Protein AF-0000000067861625 (afdb_homodimer)

Radius of gyration: 35.39 Å; Cα contacts (8 Å, |Δi|>4): 432; chains: 2; bounding box: 32×118×58 Å

Solvent-accessible surface area (backbone atoms only — not comparable to full-atom values): 17596 Å² total; per-residue (Å²): 136,64,69,63,24,17,35,36,23,49,59,92,64,91,77,78,67,30,72,52,74,22,82,39,67,65,58,39,50,54,50,52,40,52,51,36,53,52,52,57,69,44,55,71,74,55,40,72,72,53,79,41,39,50,57,22,49,37,77,76,86,78,66,63,80,62,56,57,35,28,38,28,30,37,36,68,47,76,74,68,79,56,52,70,60,40,52,50,52,40,28,48,56,46,19,74,69,49,40,80,81,22,75,63,51,76,74,74,64,48,70,69,57,47,50,50,52,41,50,53,53,49,50,52,30,54,76,70,68,63,55,63,83,57,60,40,76,42,81,69,42,80,44,55,45,76,76,67,56,74,77,76,121,136,64,70,62,26,17,36,35,22,48,59,92,63,90,78,77,66,29,72,56,73,21,81,38,68,64,58,40,49,52,50,53,41,52,51,38,52,53,51,57,69,44,53,70,74,56,38,72,72,52,80,42,39,52,57,21,48,37,76,78,87,77,68,64,79,63,55,58,37,27,39,27,31,38,37,66,49,75,75,68,80,54,52,70,60,39,52,50,52,40,28,48,54,47,19,73,68,48,42,78,81,23,74,64,50,75,73,74,66,47,72,69,57,47,50,51,51,40,49,52,53,50,51,52,31,54,76,69,69,62,55,65,84,56,62,39,77,41,81,69,42,80,44,56,44,74,76,67,58,74,78,76,120

Nearest PDB structures (foldseek):
  1lrz-assembly1_A  TM=1.793E-01  e=4.754E+00  Staphylococcus aureus
  4i99-assembly1_A  TM=2.085E-01  e=8.454E+00  Pyrococcus furiosus DSM 3638
  1lrz-assembly1_A  TM=1.794E-01  e=5.957E+00  Staphylococcus aureus
  4i99-assembly1_A  TM=2.036E-01  e=9.353E+00  Pyrococcus furiosus DSM 3638

Foldseek 3Di:
DDAFWKAKAADPDFDDDAQDIHNDPVVLQVVVLVLLVVLQVDDQVVNQVDDCCNHHVDDDDRSDRRFKIKMWGKHDDFDDQCLVVVQVVVLVVVCVVPPPVSVCPCVPPDPVVSVVVSVVVVVVCVVVVNTDPDIGTHPMDMDGSVVVPPPPD/DDAFWKAKAADPDFDDDAQDIHNDPVVLLVVVLVLLVVLQVDDQVVNQVDDCCNHHVDDDDRSDRRFKIKMWGKHDDFDDQCLVVVQVVVLVVVCVVPPPVSVCPCVPPDPVVSVVVSVVVVVVCVVVVNTDPDIGTHPMDMDGSVVVPDPPD

Organism: Listeria monocytogenes serovar 1/2a (strain ATCC BAA-679 / EGD-e) (NCBI:txid169963)

pLDDT: mean 91.23, std 10.23, range [33.09, 98.75]

Structure (mmCIF, N/CA/C/O backbone):
data_AF-0000000067861625-model_v1
#
loop_
_entity.id
_entity.type
_entity.pdbx_description
1 polymer 'Lmo2311 protein'
#
loop_
_atom_site.group_PDB
_atom_site.id
_atom_site.type_symbol
_atom_site.label_atom_id
_atom_site.label_alt_id
_atom_site.label_comp_id
_atom_site.label_asym_id
_atom_site.label_entity_id
_atom_site.label_seq_id
_atom_site.pdbx_PDB_ins_code
_atom_site.Cartn_x
_atom_site.Cartn_y
_atom_site.Cartn_z
_atom_site.occupancy
_atom_site.B_iso_or_equiv
_atom_site.auth_seq_id
_atom_site.auth_comp_id
_atom_site.auth_asym_id
_atom_site.auth_atom_id
_atom_site.pdbx_PDB_model_num
ATOM 1 N N . MET A 1 1 ? -0.395 -19.562 -19.328 1 58.56 1 MET A N 1
ATOM 2 C CA . MET A 1 1 ? -1.156 -20.672 -18.781 1 58.56 1 MET A CA 1
ATOM 3 C C . MET A 1 1 ? -2.623 -20.297 -18.609 1 58.56 1 MET A C 1
ATOM 5 O O . MET A 1 1 ? -2.953 -19.125 -18.438 1 58.56 1 MET A O 1
ATOM 9 N N . LYS A 1 2 ? -3.436 -21.25 -19.141 1 67.31 2 LYS A N 1
ATOM 10 C CA . LYS A 1 2 ? -4.859 -20.922 -19.141 1 67.31 2 LYS A CA 1
ATOM 11 C C . LYS A 1 2 ? -5.539 -21.469 -17.891 1 67.31 2 LYS A C 1
ATOM 13 O O . LYS A 1 2 ? -5.367 -22.625 -17.531 1 67.31 2 LYS A O 1
ATOM 18 N N . HIS A 1 3 ? -6.109 -20.594 -17.125 1 78.44 3 HIS A N 1
ATOM 19 C CA . HIS A 1 3 ? -6.941 -20.969 -15.984 1 78.44 3 HIS A CA 1
ATOM 20 C C . HIS A 1 3 ? -7.926 -22.062 -16.344 1 78.44 3 HIS A C 1
ATOM 22 O O . HIS A 1 3 ? -8.531 -22.031 -17.422 1 78.44 3 HIS A O 1
ATOM 28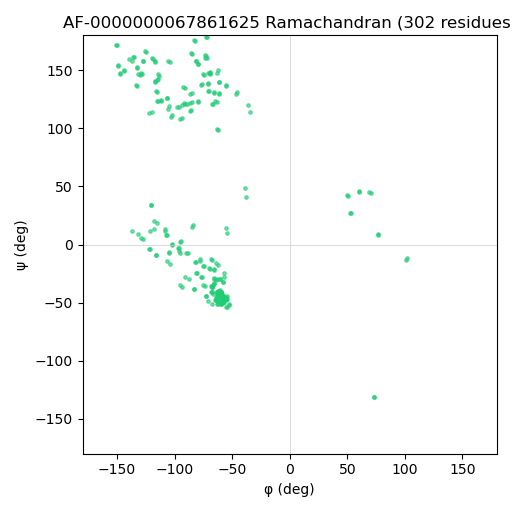 N N . GLY A 1 4 ? -7.934 -23.094 -15.461 1 89.31 4 GLY A N 1
ATOM 29 C CA . GLY A 1 4 ? -8.938 -24.141 -15.625 1 89.31 4 GLY A CA 1
ATOM 30 C C . GLY A 1 4 ? -8.391 -25.391 -16.281 1 89.31 4 GLY A C 1
ATOM 31 O O . GLY A 1 4 ? -9.031 -26.453 -16.25 1 89.31 4 GLY A O 1
ATOM 32 N N . GLN A 1 5 ? -7.195 -25.312 -16.859 1 94.12 5 GLN A N 1
ATOM 33 C CA . GLN A 1 5 ? -6.594 -26.484 -17.484 1 94.12 5 GLN A CA 1
ATOM 34 C C . GLN A 1 5 ? -6.102 -27.469 -16.438 1 94.12 5 GLN A C 1
ATOM 36 O O . GLN A 1 5 ? -6.016 -27.141 -15.258 1 94.12 5 GLN A O 1
ATOM 41 N N . TRP A 1 6 ? -5.871 -28.734 -16.922 1 95.12 6 TRP A N 1
ATOM 42 C CA . TRP A 1 6 ? -5.457 -29.812 -16.031 1 95.12 6 TRP A CA 1
ATOM 43 C C . TRP A 1 6 ? -4.043 -30.281 -16.375 1 95.12 6 TRP A C 1
ATOM 45 O O . TRP A 1 6 ? -3.613 -30.203 -17.531 1 95.12 6 TRP A O 1
ATOM 55 N N . MET A 1 7 ? -3.373 -30.672 -15.312 1 95.19 7 MET A N 1
ATOM 56 C CA . MET A 1 7 ? -2.035 -31.203 -15.516 1 95.19 7 MET A CA 1
ATOM 57 C C . MET A 1 7 ? -1.795 -32.406 -14.617 1 95.19 7 MET A C 1
ATOM 59 O O . MET A 1 7 ? -2.58 -32.688 -13.711 1 95.19 7 MET A O 1
ATOM 63 N N . LEU A 1 8 ? -0.799 -33.25 -14.969 1 96.19 8 LEU A N 1
ATOM 64 C CA . LEU A 1 8 ? -0.474 -34.469 -14.227 1 96.19 8 LEU A CA 1
ATOM 65 C C . LEU A 1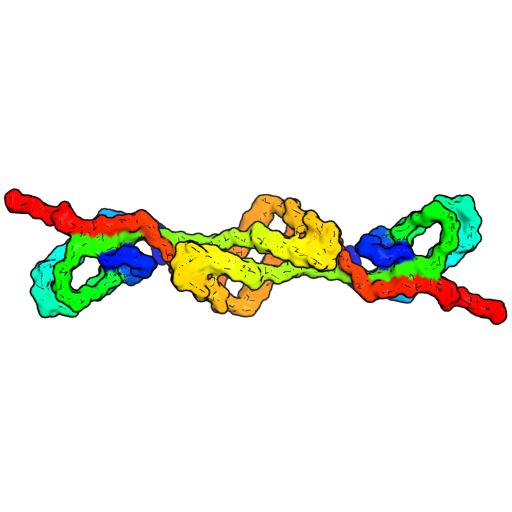 8 ? 0.807 -34.281 -13.414 1 96.19 8 LEU A C 1
ATOM 67 O O . LEU A 1 8 ? 1.592 -33.344 -13.688 1 96.19 8 LEU A O 1
ATOM 71 N N . ASN A 1 9 ? 0.942 -35.062 -12.445 1 95.88 9 ASN A N 1
ATOM 72 C CA . ASN A 1 9 ? 2.17 -35.156 -11.664 1 95.88 9 ASN A CA 1
ATOM 73 C C . ASN A 1 9 ? 2.387 -36.594 -11.156 1 95.88 9 ASN A C 1
ATOM 75 O O . ASN A 1 9 ? 1.426 -37.281 -10.828 1 95.88 9 ASN A O 1
ATOM 79 N N . GLY A 1 10 ? 3.643 -36.938 -11.07 1 93.62 10 GLY A N 1
ATOM 80 C CA . GLY A 1 10 ? 3.965 -38.281 -10.641 1 93.62 10 GLY A CA 1
ATOM 81 C C . GLY A 1 10 ? 3.928 -38.438 -9.133 1 93.62 10 GLY A C 1
ATOM 82 O O . GLY A 1 10 ? 3.797 -39.562 -8.625 1 93.62 10 GLY A O 1
ATOM 83 N N . THR A 1 11 ? 4.121 -37.344 -8.391 1 89.25 11 THR A N 1
ATOM 84 C CA . THR A 1 11 ? 4.145 -37.406 -6.934 1 89.25 11 THR A CA 1
ATOM 85 C C . THR A 1 11 ? 3.129 -36.438 -6.34 1 89.25 11 THR A C 1
ATOM 87 O O . THR A 1 11 ? 2.592 -35.594 -7.047 1 89.25 11 THR A O 1
ATOM 90 N N . ASP A 1 12 ? 2.908 -36.688 -5.059 1 83.06 12 ASP A N 1
ATOM 91 C CA . ASP A 1 12 ? 1.971 -35.812 -4.352 1 83.06 12 ASP A CA 1
ATOM 92 C C . ASP A 1 12 ? 2.662 -34.562 -3.861 1 83.06 12 ASP A C 1
ATOM 94 O O . ASP A 1 12 ? 2.141 -33.844 -2.99 1 83.06 12 ASP A O 1
ATOM 98 N N . GLY A 1 13 ? 3.768 -34.25 -4.34 1 79.25 13 GLY A N 1
ATOM 99 C CA . GLY A 1 13 ? 4.52 -33.094 -3.871 1 79.25 13 GLY A CA 1
ATOM 100 C C . GLY A 1 13 ? 3.908 -31.766 -4.301 1 79.25 13 GLY A C 1
ATOM 101 O O . GLY A 1 13 ? 2.85 -31.75 -4.93 1 79.25 13 GLY A O 1
ATOM 102 N N . GLU A 1 14 ? 4.523 -30.734 -3.877 1 75.38 14 GLU A N 1
ATOM 103 C CA . GLU A 1 14 ? 4.012 -29.375 -4.098 1 75.38 14 GLU A CA 1
ATOM 104 C C . GLU A 1 14 ? 4.539 -28.797 -5.41 1 75.38 14 GLU A C 1
ATOM 106 O O . GLU A 1 14 ? 4.062 -27.766 -5.871 1 75.38 14 GLU A O 1
ATOM 111 N N . ARG A 1 15 ? 5.441 -29.469 -6.047 1 80.81 15 ARG A N 1
ATOM 112 C CA . ARG A 1 15 ? 6.02 -28.953 -7.289 1 80.81 15 ARG A CA 1
ATOM 113 C C . ARG A 1 15 ? 5.422 -29.656 -8.5 1 80.81 15 ARG A C 1
ATOM 115 O O . ARG A 1 15 ? 5.602 -30.875 -8.672 1 80.81 15 ARG A O 1
ATOM 122 N N . TRP A 1 16 ? 4.68 -28.922 -9.219 1 87.12 16 TRP A N 1
ATOM 123 C CA . TRP A 1 16 ? 4.109 -29.406 -10.469 1 87.12 16 TRP A CA 1
ATOM 124 C C . TRP A 1 16 ? 4.828 -28.781 -11.672 1 87.12 16 TRP A C 1
ATOM 126 O O . TRP A 1 16 ? 4.906 -27.562 -11.797 1 87.12 16 TRP A O 1
ATOM 136 N N . GLY A 1 17 ? 5.449 -29.672 -12.422 1 82.06 17 GLY A N 1
ATOM 137 C CA . GLY A 1 17 ? 6.285 -29.156 -13.492 1 82.06 17 GLY A CA 1
ATOM 138 C C . GLY A 1 17 ? 6.047 -29.828 -14.828 1 82.06 17 GLY A C 1
ATOM 139 O O . GLY A 1 17 ? 6.82 -29.656 -15.766 1 82.06 17 GLY A O 1
ATOM 140 N N . ALA A 1 18 ? 5.035 -30.641 -14.945 1 80.81 18 ALA A N 1
ATOM 141 C CA . ALA A 1 18 ? 4.758 -31.281 -16.234 1 80.81 18 ALA A CA 1
ATOM 142 C C . ALA A 1 18 ? 4.426 -30.25 -17.312 1 80.81 18 ALA A C 1
ATOM 144 O O . ALA A 1 18 ? 3.902 -29.188 -17 1 80.81 18 ALA A O 1
ATOM 145 N N . PHE A 1 19 ? 4.75 -30.562 -18.578 1 84.25 19 PHE A N 1
ATOM 146 C CA . PHE A 1 19 ? 4.578 -29.625 -19.688 1 84.25 19 PHE A CA 1
ATOM 147 C C . PHE A 1 19 ? 3.209 -29.797 -20.328 1 84.25 19 PHE A C 1
ATOM 149 O O . PHE A 1 19 ? 2.682 -28.859 -20.938 1 84.25 19 PHE A O 1
ATOM 156 N N . GLU A 1 20 ? 2.684 -31 -20.234 1 89.06 20 GLU A N 1
ATOM 157 C CA . GLU A 1 20 ? 1.406 -31.266 -20.891 1 89.06 20 GLU A CA 1
ATOM 158 C C . GLU A 1 20 ? 0.247 -30.672 -20.094 1 89.06 20 GLU A C 1
ATOM 160 O O . GLU A 1 20 ? 0.223 -30.734 -18.875 1 89.06 20 GLU A O 1
ATOM 165 N N . ARG A 1 21 ? -0.696 -30.062 -20.875 1 93.62 2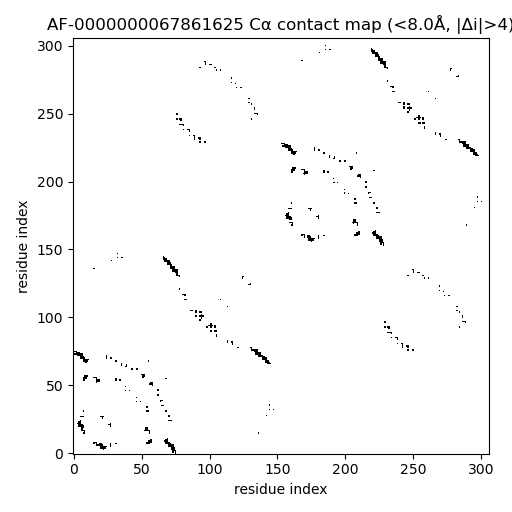1 ARG A N 1
ATOM 166 C CA . ARG A 1 21 ? -1.913 -29.484 -20.312 1 93.62 21 ARG A CA 1
ATOM 167 C C . ARG A 1 21 ? -3.148 -29.984 -21.062 1 93.62 21 ARG A C 1
ATOM 169 O O . ARG A 1 21 ? -3.088 -30.281 -22.25 1 93.62 21 ARG A O 1
ATOM 176 N N . PHE A 1 22 ? -4.227 -30.094 -20.266 1 95.38 22 PHE A N 1
ATOM 177 C CA . PHE A 1 22 ? -5.453 -30.625 -20.828 1 95.38 22 PHE A CA 1
ATOM 178 C C . PHE A 1 22 ? -6.648 -29.75 -20.484 1 95.38 22 PHE A C 1
ATOM 180 O O . PHE A 1 22 ? -6.711 -29.188 -19.391 1 95.38 22 PHE A O 1
ATOM 187 N N . ASP A 1 23 ? -7.578 -29.719 -21.438 1 95.44 23 ASP A N 1
ATOM 188 C CA . ASP A 1 23 ? -8.734 -28.844 -21.219 1 95.44 23 ASP A CA 1
ATOM 189 C C . ASP A 1 23 ? -9.711 -29.469 -20.234 1 95.44 23 ASP A C 1
ATOM 191 O O . ASP A 1 23 ? -10.469 -28.766 -19.562 1 95.44 23 ASP A O 1
ATOM 195 N N . THR A 1 24 ? -9.742 -30.781 -20.156 1 95.94 24 THR A N 1
ATOM 196 C CA . THR A 1 24 ? -10.633 -31.453 -19.219 1 95.94 24 THR A CA 1
ATOM 197 C C . THR A 1 24 ? -9.859 -32.438 -18.359 1 95.94 24 THR A C 1
ATOM 199 O O . THR A 1 24 ? -8.781 -32.906 -18.75 1 95.94 24 THR A O 1
ATOM 202 N N . LYS A 1 25 ? -10.5 -32.719 -17.203 1 96.75 25 LYS A N 1
ATOM 203 C CA . LYS A 1 25 ? -9.922 -33.719 -16.297 1 96.75 25 LYS A CA 1
ATOM 204 C C . LYS A 1 25 ? -9.836 -35.094 -16.969 1 96.75 25 LYS A C 1
ATOM 206 O O . LYS A 1 25 ? -8.852 -35.812 -16.812 1 96.75 25 LYS A O 1
ATOM 211 N N . GLU A 1 26 ? -10.867 -35.438 -17.719 1 97 26 GLU A N 1
ATOM 212 C CA . GLU A 1 26 ? -10.945 -36.75 -18.375 1 97 26 GLU A CA 1
ATOM 213 C C . GLU A 1 26 ? -9.797 -36.938 -19.359 1 97 26 GLU A C 1
ATOM 215 O O . GLU A 1 26 ? -9.18 -38 -19.406 1 97 26 GLU A O 1
ATOM 220 N N . GLU A 1 27 ? -9.555 -35.875 -20.125 1 97.12 27 GLU A N 1
ATOM 221 C CA . GLU A 1 27 ? -8.453 -35.969 -21.078 1 97.12 27 GLU A CA 1
ATOM 222 C C . GLU A 1 27 ? -7.125 -36.219 -20.359 1 97.12 27 GLU A C 1
ATOM 224 O O . GLU A 1 27 ? -6.293 -36.969 -20.828 1 97.12 27 GLU A O 1
ATOM 229 N N . ALA A 1 28 ? -6.938 -35.531 -19.25 1 97 28 ALA A N 1
ATOM 230 C CA . ALA A 1 28 ? -5.719 -35.688 -18.469 1 97 28 ALA A CA 1
ATOM 231 C C . ALA A 1 28 ? -5.586 -37.125 -17.953 1 97 28 ALA A C 1
ATOM 233 O O . ALA A 1 28 ? -4.512 -37.719 -18.031 1 97 28 ALA A O 1
ATOM 234 N N . ILE A 1 29 ? -6.668 -37.656 -17.438 1 97.06 29 ILE A N 1
ATOM 235 C CA . ILE A 1 29 ? -6.664 -39 -16.891 1 97.06 29 ILE A CA 1
ATOM 236 C C . ILE A 1 29 ? -6.352 -40 -18 1 97.06 29 ILE A C 1
ATOM 238 O O . ILE A 1 29 ? -5.531 -40.906 -17.812 1 97.06 29 ILE A O 1
ATOM 242 N N . ILE A 1 30 ? -7.055 -39.875 -19.141 1 97 30 ILE A N 1
ATOM 243 C CA . ILE A 1 30 ? -6.832 -40.781 -20.25 1 97 30 ILE A CA 1
ATOM 244 C C . ILE A 1 30 ? -5.355 -40.75 -20.656 1 97 30 ILE A C 1
ATOM 246 O O . ILE A 1 30 ? -4.746 -41.812 -20.844 1 97 30 ILE A O 1
ATOM 250 N N . TYR A 1 31 ? -4.809 -39.594 -20.75 1 96.31 31 TYR A N 1
ATOM 251 C CA . TYR A 1 31 ? -3.406 -39.438 -21.125 1 96.31 31 TYR A CA 1
ATOM 252 C C . TYR A 1 31 ? -2.502 -40.156 -20.125 1 96.31 31 TYR A C 1
ATOM 254 O O . TYR A 1 31 ? -1.594 -40.875 -20.516 1 96.31 31 TYR A O 1
ATOM 262 N N . GLY A 1 32 ? -2.693 -39.906 -18.828 1 96.38 32 GLY A N 1
ATOM 263 C CA . GLY A 1 32 ? -1.888 -40.531 -17.797 1 96.38 32 GLY A CA 1
ATOM 264 C C . GLY A 1 32 ? -1.969 -42.031 -17.797 1 96.38 32 GLY A C 1
ATOM 265 O O . GLY A 1 32 ? -0.958 -42.719 -17.625 1 96.38 32 GLY A O 1
ATOM 266 N N . VAL A 1 33 ? -3.162 -42.562 -18 1 96.62 33 VAL A N 1
ATOM 267 C CA . VAL A 1 33 ? -3.365 -44 -18.062 1 96.62 33 VAL A CA 1
ATOM 268 C C . VAL A 1 33 ? -2.592 -44.562 -19.234 1 96.62 33 VAL A C 1
ATOM 270 O O . VAL A 1 33 ? -1.898 -45.594 -19.094 1 96.62 33 VAL A O 1
ATOM 273 N N . GLU A 1 34 ? -2.756 -44 -20.391 1 95.62 34 GLU A N 1
ATOM 274 C CA . GLU A 1 34 ? -2.037 -44.469 -21.562 1 95.62 34 GLU A CA 1
ATOM 275 C C . GLU A 1 34 ? -0.527 -44.406 -21.344 1 95.62 34 GLU A C 1
ATOM 277 O O . GLU A 1 34 ? 0.192 -45.344 -21.703 1 95.62 34 GLU A O 1
ATOM 282 N N . LEU A 1 35 ? -0.121 -43.344 -20.797 1 95.06 35 LEU A N 1
ATOM 283 C CA . LEU A 1 35 ? 1.303 -43.125 -20.562 1 95.06 35 LEU A CA 1
ATOM 284 C C . LEU A 1 35 ? 1.876 -44.219 -19.672 1 95.06 35 LEU A C 1
ATOM 286 O O . LEU A 1 35 ? 2.889 -44.844 -20.016 1 95.06 35 LEU A O 1
ATOM 290 N N . LEU A 1 36 ? 1.235 -44.469 -18.562 1 95 36 LEU A N 1
ATOM 291 C CA . LEU A 1 36 ? 1.754 -45.438 -17.609 1 95 36 LEU A CA 1
ATOM 292 C C . LEU A 1 36 ? 1.549 -46.875 -18.125 1 95 36 LEU A C 1
ATOM 294 O O . LEU A 1 36 ? 2.371 -47.75 -17.859 1 95 36 LEU A O 1
ATOM 298 N N . THR A 1 37 ? 0.41 -47.094 -18.828 1 94.94 37 THR A N 1
ATOM 299 C CA . THR A 1 37 ? 0.207 -48.406 -19.438 1 94.94 37 THR A CA 1
ATOM 300 C C . THR A 1 37 ? 1.333 -48.75 -20.422 1 94.94 37 THR A C 1
ATOM 302 O O . THR A 1 37 ? 1.863 -49.844 -20.422 1 94.94 37 THR A O 1
ATOM 305 N N . GLU A 1 38 ? 1.656 -47.812 -21.203 1 94.56 38 GLU A N 1
ATOM 306 C CA . GLU A 1 38 ? 2.764 -48 -22.141 1 94.56 38 GLU A CA 1
ATOM 307 C C . GLU A 1 38 ? 4.078 -48.219 -21.391 1 94.56 38 GLU A C 1
ATOM 309 O O . GLU A 1 38 ? 4.812 -49.156 -21.688 1 94.56 38 GLU A O 1
ATOM 314 N N . TYR A 1 39 ? 4.371 -47.375 -20.5 1 94.31 39 TYR A N 1
ATOM 315 C CA . TYR A 1 39 ? 5.602 -47.5 -19.719 1 94.31 39 TYR A CA 1
ATOM 316 C C . TYR A 1 39 ? 5.711 -48.844 -19.062 1 94.31 39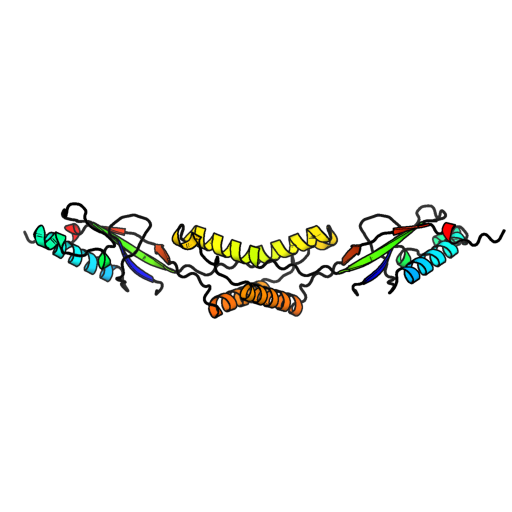 TYR A C 1
ATOM 318 O O . TYR A 1 39 ? 6.766 -49.5 -19.109 1 94.31 39 TYR A O 1
ATOM 326 N N . ASN A 1 40 ? 4.633 -49.312 -18.469 1 94.25 40 ASN A N 1
ATOM 327 C CA . ASN A 1 40 ? 4.629 -50.594 -17.734 1 94.25 40 ASN A CA 1
ATOM 328 C C . ASN A 1 40 ? 4.75 -51.781 -18.672 1 94.25 40 ASN A C 1
ATOM 330 O O . ASN A 1 40 ? 5.066 -52.906 -18.234 1 94.25 40 ASN A O 1
ATOM 334 N N . SER A 1 41 ? 4.438 -51.594 -19.906 1 94.62 41 SER A N 1
ATOM 335 C CA . SER A 1 41 ? 4.527 -52.688 -20.875 1 94.62 41 SER A CA 1
ATOM 336 C C . SER A 1 41 ? 5.949 -52.875 -21.391 1 94.62 41 SER A C 1
ATOM 338 O O . SER A 1 41 ? 6.273 -53.875 -22.016 1 94.62 41 SER A O 1
ATOM 340 N N . LEU A 1 42 ? 6.758 -51.875 -21.141 1 93.81 42 LEU A N 1
ATOM 341 C CA . LEU A 1 42 ? 8.117 -51.875 -21.656 1 93.81 42 LEU A CA 1
ATOM 342 C C . LEU A 1 42 ? 9.031 -52.75 -20.797 1 93.81 42 LEU A C 1
ATOM 344 O O . LEU A 1 42 ? 8.758 -52.969 -19.609 1 93.81 42 LEU A O 1
ATOM 348 N N . ASP A 1 43 ? 10.133 -53.219 -21.5 1 90.75 43 ASP A N 1
ATOM 349 C CA . ASP A 1 43 ? 11.125 -53.938 -20.703 1 90.75 43 ASP A CA 1
ATOM 350 C C . ASP A 1 43 ? 12.078 -52.969 -20.016 1 90.75 43 ASP A C 1
ATOM 352 O O . ASP A 1 43 ? 12.008 -51.75 -20.234 1 90.75 43 ASP A O 1
ATOM 356 N N . ASP A 1 44 ? 12.945 -53.469 -19.234 1 87.19 44 ASP A N 1
ATOM 357 C CA . ASP A 1 44 ? 13.789 -52.656 -18.375 1 87.19 44 ASP A CA 1
ATOM 358 C C . ASP A 1 44 ? 14.648 -51.719 -19.188 1 87.19 44 ASP A C 1
ATOM 360 O O . ASP A 1 44 ? 14.812 -50.531 -18.828 1 87.19 44 ASP A O 1
ATOM 364 N N . ASP A 1 45 ? 15.258 -52.188 -20.25 1 88.19 45 ASP A N 1
ATOM 365 C CA . ASP A 1 45 ? 16.109 -51.344 -21.109 1 88.19 45 ASP A CA 1
ATOM 366 C C . ASP A 1 45 ? 15.328 -50.219 -21.75 1 88.19 45 ASP A C 1
ATOM 368 O O . ASP A 1 45 ? 15.789 -49.062 -21.781 1 88.19 45 ASP A O 1
ATOM 372 N N . GLU A 1 46 ? 14.148 -50.531 -22.219 1 91.12 46 GLU A N 1
ATOM 373 C CA . GLU A 1 46 ? 13.281 -49.562 -22.844 1 91.12 46 GLU A CA 1
ATOM 374 C C . GLU A 1 46 ? 12.781 -48.531 -21.844 1 91.12 46 GLU A C 1
ATOM 376 O O . GLU A 1 46 ? 12.633 -47.344 -22.172 1 91.12 46 GLU A O 1
ATOM 381 N N . ARG A 1 47 ? 12.531 -48.969 -20.594 1 90.12 47 ARG A N 1
ATOM 382 C CA . ARG A 1 47 ? 12.062 -48.062 -19.547 1 90.12 47 ARG A CA 1
ATOM 383 C C . ARG A 1 47 ? 13.117 -47.031 -19.203 1 90.12 47 ARG A C 1
ATOM 385 O O . ARG A 1 47 ? 12.789 -45.875 -18.891 1 90.12 47 ARG A O 1
ATOM 392 N N . ARG A 1 48 ? 14.328 -47.469 -19.297 1 85.81 48 ARG A N 1
ATOM 393 C CA . ARG A 1 48 ? 15.438 -46.562 -18.984 1 85.81 48 ARG A CA 1
ATOM 394 C C . ARG A 1 48 ? 15.469 -45.406 -19.953 1 85.81 48 ARG A C 1
ATOM 396 O O . ARG A 1 48 ? 15.836 -44.281 -19.562 1 85.81 48 ARG A O 1
ATOM 403 N N . ASP A 1 49 ? 15.023 -45.656 -21.109 1 87.19 49 ASP A N 1
ATOM 404 C CA . ASP A 1 49 ? 15.094 -44.625 -22.156 1 87.19 49 ASP A CA 1
ATOM 405 C C . ASP A 1 49 ? 13.766 -43.875 -22.281 1 87.19 49 ASP A C 1
ATOM 407 O O . ASP A 1 49 ? 13.648 -42.969 -23.078 1 87.19 49 ASP A O 1
ATOM 411 N N . TYR A 1 50 ? 12.789 -44.344 -21.469 1 89 50 TYR A N 1
ATOM 412 C CA . TYR A 1 50 ? 11.469 -43.719 -21.547 1 89 50 TYR A CA 1
ATOM 413 C C . TYR A 1 50 ? 11.391 -42.469 -20.672 1 89 50 TYR A C 1
ATOM 415 O O . TYR A 1 50 ? 11.609 -42.562 -19.453 1 89 50 TYR A O 1
ATOM 423 N N . ASP A 1 51 ? 11.062 -41.312 -21.219 1 88.69 51 ASP A N 1
ATOM 424 C CA . ASP A 1 51 ? 11.039 -40.062 -20.5 1 88.69 51 ASP A CA 1
ATOM 425 C C . ASP A 1 51 ? 9.641 -39.75 -19.984 1 88.69 51 ASP A C 1
ATOM 427 O O . ASP A 1 51 ? 8.742 -39.406 -20.766 1 88.69 51 ASP A O 1
ATOM 431 N N . LEU A 1 52 ? 9.477 -39.875 -18.656 1 90.88 52 LEU A N 1
ATOM 432 C CA . LEU A 1 52 ? 8.203 -39.562 -18.016 1 90.88 52 LEU A CA 1
ATOM 433 C C . LEU A 1 52 ? 8.172 -38.125 -17.5 1 90.88 52 LEU A C 1
ATOM 435 O O . LEU A 1 52 ? 7.164 -37.688 -16.953 1 90.88 52 LEU A O 1
ATOM 439 N N . SER A 1 53 ? 9.203 -37.375 -17.734 1 88.25 53 SER A N 1
ATOM 440 C CA . SER A 1 53 ? 9.336 -36.031 -17.172 1 88.25 53 SER A CA 1
ATOM 441 C C . SER A 1 53 ? 8.305 -35.094 -17.75 1 88.25 53 SER A C 1
ATOM 443 O O . SER A 1 53 ? 7.664 -34.312 -17.016 1 88.25 53 SER A O 1
ATOM 445 N N . ASP A 1 54 ? 8.031 -35.094 -19 1 87.38 54 ASP A N 1
ATOM 446 C CA . ASP A 1 54 ? 7.113 -34.188 -19.672 1 87.38 54 ASP A CA 1
ATOM 447 C C . ASP A 1 54 ? 5.672 -34.406 -19.234 1 87.38 54 ASP A C 1
ATOM 449 O O . ASP A 1 54 ? 4.902 -33.469 -19.062 1 87.38 54 ASP A O 1
ATOM 453 N N . GLY A 1 55 ? 5.359 -35.719 -18.969 1 89.75 55 GLY A N 1
ATOM 454 C CA . GLY A 1 55 ? 3.984 -36.062 -18.656 1 89.75 55 GLY A CA 1
ATOM 455 C C . GLY A 1 55 ? 3.711 -36.125 -17.156 1 89.75 55 GLY A C 1
ATOM 456 O O . GLY A 1 55 ? 2.646 -35.688 -16.703 1 89.75 55 GLY A O 1
ATOM 457 N N . LEU A 1 56 ? 4.676 -36.562 -16.406 1 93.25 56 LEU A N 1
ATOM 458 C CA . LEU A 1 56 ? 4.387 -36.844 -15 1 93.25 56 LEU A CA 1
ATOM 459 C C . LEU A 1 56 ? 5.391 -36.156 -14.086 1 93.25 56 LEU A C 1
ATOM 461 O O . LEU A 1 56 ? 5.355 -36.312 -12.867 1 93.25 56 LEU A O 1
ATOM 465 N N . ASN A 1 57 ? 6.234 -35.375 -14.688 1 91.25 57 ASN A N 1
ATOM 466 C CA . ASN A 1 57 ? 7.254 -34.688 -13.898 1 91.25 57 ASN A CA 1
ATOM 467 C C . ASN A 1 57 ? 7.988 -35.656 -12.969 1 91.25 57 ASN A C 1
ATOM 469 O O . ASN A 1 57 ? 8.133 -35.375 -11.773 1 91.25 57 ASN A O 1
ATOM 473 N N . MET A 1 58 ? 8.328 -36.844 -13.477 1 87.81 58 MET A N 1
ATOM 474 C CA . MET A 1 58 ? 9.008 -37.844 -12.633 1 87.81 58 MET A CA 1
ATOM 475 C C . MET A 1 58 ? 10.031 -38.625 -13.438 1 87.81 58 MET A C 1
ATOM 477 O O . MET A 1 58 ? 9.93 -38.719 -14.656 1 87.81 58 MET A O 1
ATOM 481 N N . ARG A 1 59 ? 11.109 -39.062 -12.672 1 82.25 59 ARG A N 1
ATOM 482 C CA . ARG A 1 59 ? 12.055 -40.031 -13.164 1 82.25 59 ARG A CA 1
ATOM 483 C C . ARG A 1 59 ? 12.117 -41.25 -12.242 1 82.25 59 ARG A C 1
ATOM 485 O O . ARG A 1 59 ? 12.57 -41.156 -11.094 1 82.25 59 ARG A O 1
ATOM 492 N N . PRO A 1 60 ? 11.648 -42.375 -12.797 1 81.81 60 PRO A N 1
ATOM 493 C CA . PRO A 1 60 ? 11.664 -43.531 -11.914 1 81.81 60 PRO A CA 1
ATOM 494 C C . PRO A 1 60 ? 13.078 -43.969 -11.539 1 81.81 60 PRO A C 1
ATOM 496 O O . PRO A 1 60 ? 13.984 -43.938 -12.375 1 81.81 60 PRO A O 1
ATOM 499 N N . LEU A 1 61 ? 13.398 -44.188 -10.312 1 75.94 61 LEU A N 1
ATOM 500 C CA . LEU A 1 61 ? 14.719 -44.594 -9.844 1 75.94 61 LEU A CA 1
ATOM 501 C C . LEU A 1 61 ? 15.016 -46.031 -10.25 1 75.94 61 LEU A C 1
ATOM 503 O O . LEU A 1 61 ? 16.109 -46.344 -10.719 1 75.94 61 LEU A O 1
ATOM 507 N N . ASP A 1 62 ? 14.117 -46.938 -10.023 1 78.81 62 ASP A N 1
ATOM 508 C CA . ASP A 1 62 ? 14.438 -48.375 -10.172 1 78.81 62 ASP A CA 1
ATOM 509 C C . ASP A 1 62 ? 13.625 -49 -11.297 1 78.81 62 ASP A C 1
ATOM 511 O O . ASP A 1 62 ? 13.438 -50.219 -11.328 1 78.81 62 ASP A O 1
ATOM 515 N N . TYR A 1 63 ? 13.109 -48.156 -12.156 1 82.38 63 TYR A N 1
ATOM 516 C CA . TYR A 1 63 ? 12.414 -48.594 -13.359 1 82.38 63 TYR A CA 1
ATOM 517 C C . TYR A 1 63 ? 11.312 -49.594 -13.023 1 82.38 63 TYR A C 1
ATOM 519 O O . TYR A 1 63 ? 11.047 -50.5 -13.797 1 82.38 63 TYR A O 1
ATOM 527 N N . GLU A 1 64 ? 10.812 -49.469 -11.797 1 88.5 64 GLU A N 1
ATOM 528 C CA . GLU A 1 64 ? 9.68 -50.281 -11.406 1 88.5 64 GLU A CA 1
ATOM 529 C C . GLU A 1 64 ? 8.391 -49.812 -12.062 1 88.5 64 GLU A C 1
ATOM 531 O O . GLU A 1 64 ? 8.344 -48.719 -12.617 1 88.5 64 GLU A O 1
ATOM 536 N N . ASN A 1 65 ? 7.426 -50.781 -12.055 1 92.44 65 ASN A N 1
ATOM 537 C CA . ASN A 1 65 ? 6.102 -50.375 -12.523 1 92.44 65 ASN A CA 1
ATOM 538 C C . ASN A 1 65 ? 5.5 -49.281 -11.664 1 92.44 65 ASN A C 1
ATOM 540 O O . ASN A 1 65 ? 5.699 -49.25 -10.445 1 92.44 65 ASN A O 1
ATOM 544 N N . ILE A 1 66 ? 4.887 -48.375 -12.328 1 93.88 66 ILE A N 1
ATOM 545 C CA . ILE A 1 66 ? 4.188 -47.281 -11.656 1 93.88 66 ILE A CA 1
ATOM 546 C C . ILE A 1 66 ? 2.688 -47.375 -11.938 1 93.88 66 ILE A C 1
ATOM 548 O O . ILE A 1 66 ? 2.27 -47.469 -13.094 1 93.88 66 ILE A O 1
ATOM 552 N N . TYR A 1 67 ? 1.894 -47.281 -10.875 1 95.44 67 TYR A N 1
ATOM 553 C CA . TYR A 1 67 ? 0.481 -47.562 -11.102 1 95.44 67 TYR A CA 1
ATOM 554 C C . TYR A 1 67 ? -0.38 -46.375 -10.727 1 95.44 67 TYR A C 1
ATOM 556 O O . TYR A 1 67 ? -1.59 -46.375 -10.969 1 95.44 67 TYR A O 1
ATOM 564 N N . THR A 1 68 ? 0.269 -45.344 -10.195 1 96.31 68 THR A N 1
ATOM 565 C CA . THR A 1 68 ? -0.534 -44.219 -9.766 1 96.31 68 THR A CA 1
ATOM 566 C C . THR A 1 68 ? 0.072 -42.906 -10.273 1 96.31 68 THR A C 1
ATOM 568 O O . THR A 1 68 ? 1.276 -42.812 -10.523 1 96.31 68 THR A O 1
ATOM 571 N N . PHE A 1 69 ? -0.712 -41.938 -10.469 1 96.81 69 PHE A N 1
ATOM 572 C CA . PHE A 1 69 ? -0.329 -40.562 -10.75 1 96.81 69 PHE A CA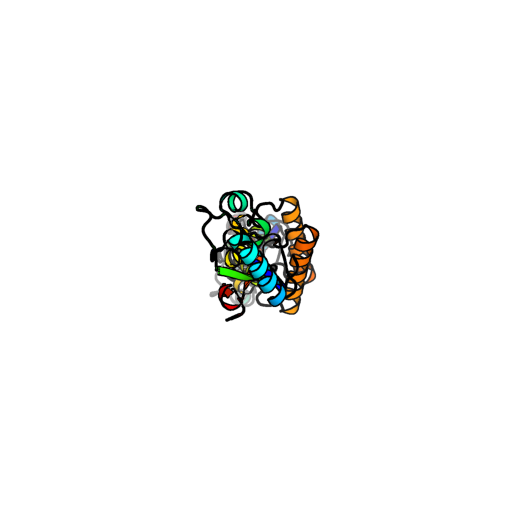 1
ATOM 573 C C . PHE A 1 69 ? -1.372 -39.594 -10.211 1 96.81 69 PHE A C 1
ATOM 575 O O . PHE A 1 69 ? -2.42 -40 -9.711 1 96.81 69 PHE A O 1
ATOM 582 N N . PHE A 1 70 ? -1.015 -38.375 -10.281 1 97.06 70 PHE A N 1
ATOM 583 C CA . PHE A 1 70 ? -1.92 -37.344 -9.758 1 97.06 70 PHE A CA 1
ATOM 584 C C . PHE A 1 70 ? -2.369 -36.406 -10.875 1 97.06 70 PHE A C 1
ATOM 586 O O . PHE A 1 70 ? -1.58 -36.062 -11.758 1 97.06 70 PHE A O 1
ATOM 593 N N . VAL A 1 71 ? -3.613 -36.031 -10.852 1 96.75 71 VAL A N 1
ATOM 594 C CA . VAL A 1 71 ? -4.156 -34.969 -11.711 1 96.75 71 VAL A CA 1
ATOM 595 C C . VAL A 1 71 ? -4.613 -33.781 -10.859 1 96.75 71 VAL A C 1
ATOM 597 O O . VAL A 1 71 ? -5.09 -33.969 -9.734 1 96.75 71 VAL A O 1
ATOM 600 N N . GLY A 1 72 ? -4.395 -32.625 -11.367 1 95.5 72 GLY A N 1
ATOM 601 C CA . GLY A 1 72 ? -4.832 -31.406 -10.688 1 95.5 72 GLY A CA 1
ATOM 602 C C . GLY A 1 72 ? -5.176 -30.297 -11.648 1 95.5 72 GLY A C 1
ATOM 603 O O . GLY A 1 72 ? -4.703 -30.266 -12.789 1 95.5 72 GLY A O 1
ATOM 604 N N . GLN A 1 73 ? -6.07 -29.406 -11.148 1 95.12 73 GLN A N 1
ATOM 605 C CA . GLN A 1 73 ? -6.492 -28.266 -11.969 1 95.12 73 GLN A CA 1
ATOM 606 C C . GLN A 1 73 ? -5.617 -27.047 -11.695 1 95.12 73 GLN A C 1
ATOM 608 O O . GLN A 1 73 ? -5.34 -26.719 -10.539 1 95.12 73 GLN A O 1
ATOM 613 N N . ILE A 1 74 ? -5.223 -26.391 -12.805 1 92.81 74 ILE A N 1
ATOM 614 C CA . ILE A 1 74 ? -4.387 -25.203 -12.734 1 92.81 74 ILE A CA 1
ATOM 615 C C . ILE A 1 74 ? -5.25 -23.984 -12.391 1 92.81 74 ILE A C 1
ATOM 617 O O . ILE A 1 74 ? -6.258 -23.719 -13.055 1 92.81 74 ILE A O 1
ATOM 621 N N . GLU A 1 75 ? -4.867 -23.328 -11.289 1 91.94 75 GLU A N 1
ATOM 622 C CA . GLU A 1 75 ? -5.5 -22.078 -10.898 1 91.94 75 GLU A CA 1
ATOM 623 C C . GLU A 1 75 ? -4.512 -20.922 -10.953 1 91.94 75 GLU A C 1
ATOM 625 O O . GLU A 1 75 ? -3.473 -20.953 -10.297 1 91.94 75 GLU A O 1
ATOM 630 N N . GLU A 1 76 ? -4.945 -19.922 -11.758 1 90.31 76 GLU A N 1
ATOM 631 C CA . GLU A 1 76 ? -4.094 -18.75 -11.844 1 90.31 76 GLU A CA 1
ATOM 632 C C . GLU A 1 76 ? -4.094 -17.969 -10.539 1 90.31 76 GLU A C 1
ATOM 634 O O . GLU A 1 76 ? -5.074 -17.984 -9.789 1 90.31 76 GLU A O 1
ATOM 639 N N . VAL A 1 77 ? -2.959 -17.344 -10.273 1 93.06 77 VAL A N 1
ATOM 640 C CA . VAL A 1 77 ? -2.844 -16.516 -9.086 1 93.06 77 VAL A CA 1
ATOM 641 C C . VAL A 1 77 ? -3.244 -15.078 -9.43 1 93.06 77 VAL A C 1
ATOM 643 O O . VAL A 1 77 ? -2.684 -14.469 -10.344 1 93.06 77 VAL A O 1
ATOM 646 N N . GLU A 1 78 ? -4.23 -14.617 -8.742 1 93.44 78 GLU A N 1
ATOM 647 C CA . GLU A 1 78 ? -4.699 -13.25 -8.984 1 93.44 78 GLU A CA 1
ATOM 648 C C . GLU A 1 78 ? -3.746 -12.227 -8.375 1 93.44 78 GLU A C 1
ATOM 650 O O . GLU A 1 78 ? -3.088 -12.5 -7.367 1 93.44 78 GLU A O 1
ATOM 655 N N . PHE A 1 79 ? -3.66 -11.102 -9.078 1 97.06 79 PHE A N 1
ATOM 656 C CA . PHE A 1 79 ? -2.93 -9.977 -8.5 1 97.06 79 PHE A CA 1
ATOM 657 C C . PHE A 1 79 ? -3.66 -9.422 -7.285 1 97.06 79 PHE A C 1
ATOM 659 O O . PHE A 1 79 ? -4.809 -8.984 -7.387 1 97.06 79 PHE A O 1
ATOM 666 N N . PRO A 1 80 ? -3.023 -9.398 -6.086 1 97.31 80 PRO A N 1
ATOM 667 C CA . PRO A 1 80 ? -3.715 -9.023 -4.852 1 97.31 80 PRO A CA 1
ATOM 668 C C . PRO A 1 80 ? -4.043 -7.531 -4.789 1 97.31 80 PRO A C 1
ATOM 670 O O . PRO A 1 80 ? -3.242 -6.699 -5.227 1 97.31 80 PRO A O 1
ATOM 673 N N . THR A 1 81 ? -5.195 -7.293 -4.32 1 96.56 81 THR A N 1
ATOM 674 C CA . THR A 1 81 ? -5.57 -5.914 -4.031 1 96.56 81 THR A CA 1
ATOM 675 C C . THR A 1 81 ? -5.133 -5.512 -2.627 1 96.56 81 THR A C 1
ATOM 677 O O . THR A 1 81 ? -5.641 -6.043 -1.638 1 96.56 81 THR A O 1
ATOM 680 N N . GLU A 1 82 ? -4.258 -4.617 -2.459 1 98.06 82 GLU A N 1
ATOM 681 C CA . GLU A 1 82 ? -3.709 -4.207 -1.17 1 98.06 82 GLU A CA 1
ATOM 682 C C . GLU A 1 82 ? -3.963 -2.723 -0.911 1 98.06 82 GLU A C 1
ATOM 684 O O . GLU A 1 82 ? -3.143 -2.049 -0.286 1 98.06 82 GLU A O 1
ATOM 689 N N . VAL A 1 83 ? -5.086 -2.24 -1.384 1 98.31 83 VAL A N 1
ATOM 690 C CA . VAL A 1 83 ? -5.395 -0.815 -1.309 1 98.31 83 VAL A CA 1
ATOM 691 C C . VAL A 1 83 ? -5.719 -0.431 0.133 1 98.31 83 VAL A C 1
ATOM 693 O O . VAL A 1 83 ? -5.262 0.603 0.625 1 98.31 83 VAL A O 1
ATOM 696 N N . ASP A 1 84 ? -6.535 -1.251 0.854 1 98.12 84 ASP A N 1
ATOM 697 C CA . ASP A 1 84 ? -6.867 -0.944 2.242 1 98.12 84 ASP A CA 1
ATOM 698 C C . ASP A 1 84 ? -5.609 -0.828 3.098 1 98.12 84 ASP A C 1
ATOM 700 O O . ASP A 1 84 ? -5.457 0.129 3.859 1 98.12 84 ASP A O 1
ATOM 704 N N . THR A 1 85 ? -4.766 -1.808 2.973 1 98.12 85 THR A N 1
ATOM 705 C CA . THR A 1 85 ? -3.516 -1.8 3.723 1 98.12 85 THR A CA 1
ATOM 706 C C . THR A 1 85 ? -2.668 -0.587 3.35 1 98.12 85 THR A C 1
ATOM 708 O O . THR A 1 85 ? -2.053 0.037 4.219 1 98.12 85 THR A O 1
ATOM 711 N N . LEU A 1 86 ? -2.59 -0.289 2.088 1 98.69 86 LEU A N 1
ATOM 712 C CA . LEU A 1 86 ? -1.856 0.873 1.598 1 98.69 86 LEU A CA 1
ATOM 713 C C . LEU A 1 86 ? -2.344 2.148 2.275 1 98.69 86 LEU A C 1
ATOM 715 O O . LEU A 1 86 ? -1.545 2.91 2.822 1 98.69 86 LEU A O 1
ATOM 719 N N . LEU A 1 87 ? -3.639 2.408 2.227 1 98.56 87 LEU A N 1
ATOM 720 C CA . LEU A 1 87 ? -4.219 3.623 2.787 1 98.56 87 LEU A CA 1
ATOM 721 C C . LEU A 1 87 ? -4.016 3.678 4.297 1 98.56 87 LEU A C 1
ATOM 723 O O . LEU A 1 87 ? -3.773 4.75 4.855 1 98.56 87 LEU A O 1
ATOM 727 N N . GLU A 1 88 ? -4.176 2.564 4.945 1 98 88 GLU A N 1
ATOM 728 C CA . GLU A 1 88 ? -3.906 2.498 6.379 1 98 88 GLU A CA 1
ATOM 729 C C . GLU A 1 88 ? -2.471 2.912 6.691 1 98 88 GLU A C 1
ATOM 731 O O . GLU A 1 88 ? -2.227 3.656 7.645 1 98 88 GLU A O 1
ATOM 736 N N . ASN A 1 89 ? -1.533 2.4 5.949 1 98.06 89 ASN A N 1
ATOM 737 C CA . ASN A 1 89 ? -0.133 2.75 6.16 1 98.06 89 ASN A CA 1
ATOM 738 C C . ASN A 1 89 ? 0.114 4.238 5.938 1 98.06 89 ASN A C 1
ATOM 740 O O . ASN A 1 89 ? 0.849 4.871 6.699 1 98.06 89 ASN A O 1
ATOM 744 N N . ILE A 1 90 ? -0.47 4.781 4.891 1 98.31 90 ILE A N 1
ATOM 745 C CA . ILE A 1 90 ? -0.343 6.207 4.621 1 98.31 90 ILE A CA 1
ATOM 746 C C . ILE A 1 90 ? -0.905 7.008 5.797 1 98.31 90 ILE A C 1
ATOM 748 O O . ILE A 1 90 ? -0.257 7.93 6.297 1 98.31 90 ILE A O 1
ATOM 752 N N . ALA A 1 91 ? -2.121 6.684 6.211 1 97.81 91 ALA A N 1
ATOM 753 C CA . ALA A 1 91 ? -2.754 7.359 7.34 1 97.81 91 ALA A CA 1
ATOM 754 C C . ALA A 1 91 ? -1.88 7.281 8.586 1 97.81 91 ALA A C 1
ATOM 756 O O . ALA A 1 91 ? -1.746 8.266 9.32 1 97.81 91 ALA A O 1
ATOM 757 N N . GLN A 1 92 ? -1.346 6.094 8.875 1 97.62 92 GLN A N 1
ATOM 758 C CA . GLN A 1 92 ? -0.467 5.914 10.023 1 97.62 92 GLN A CA 1
ATOM 759 C C . GLN A 1 92 ? 0.753 6.828 9.93 1 97.62 92 GLN A C 1
ATOM 761 O O . GLN A 1 92 ? 1.162 7.43 10.93 1 97.62 92 GLN A O 1
ATOM 766 N N . CYS A 1 93 ? 1.391 6.883 8.766 1 96.56 93 CYS A N 1
ATOM 767 C CA . CYS A 1 93 ? 2.537 7.762 8.562 1 96.56 93 CYS A CA 1
ATOM 768 C C . CYS A 1 93 ? 2.182 9.203 8.898 1 96.56 93 CYS A C 1
ATOM 770 O O . CYS A 1 93 ? 2.947 9.898 9.57 1 96.56 93 CYS A O 1
ATOM 772 N N . VAL A 1 94 ? 1.032 9.656 8.398 1 96 94 VAL A N 1
ATOM 773 C CA . VAL A 1 94 ? 0.584 11.016 8.664 1 96 94 VAL A CA 1
ATOM 774 C C . VAL A 1 94 ? 0.315 11.195 10.156 1 96 94 VAL A C 1
ATOM 776 O O . VAL A 1 94 ? 0.741 12.18 10.758 1 96 94 VAL A O 1
ATOM 779 N N . TYR A 1 95 ? -0.371 10.266 10.82 1 94.88 95 TYR A N 1
ATOM 780 C CA . TYR A 1 95 ? -0.637 10.297 12.258 1 94.88 95 TYR A CA 1
ATOM 781 C C . TYR A 1 95 ? 0.659 10.422 13.047 1 94.88 95 TYR A C 1
ATOM 783 O O . TYR A 1 95 ? 0.731 11.172 14.023 1 94.88 95 TYR A O 1
ATOM 791 N N . ASP A 1 96 ? 1.613 9.641 12.719 1 94.19 96 ASP A N 1
ATOM 792 C CA . ASP A 1 96 ? 2.896 9.648 13.414 1 94.19 96 ASP A CA 1
ATOM 793 C C . ASP A 1 96 ? 3.541 11.031 13.352 1 94.19 96 ASP A C 1
ATOM 795 O O . ASP A 1 96 ? 4.266 11.43 14.266 1 94.19 96 ASP A O 1
ATOM 799 N N . GLU A 1 97 ? 3.266 11.664 12.258 1 90.06 97 GLU A N 1
ATOM 800 C CA . GLU A 1 97 ? 3.893 12.969 12.055 1 90.06 97 GLU A CA 1
ATOM 801 C C . GLU A 1 97 ? 3.117 14.07 12.766 1 90.06 97 GLU A C 1
ATOM 803 O O . GLU A 1 97 ? 3.715 15 13.32 1 90.06 97 GLU A O 1
ATOM 808 N N . VAL A 1 98 ? 1.764 14.031 12.781 1 88.88 98 VAL A N 1
ATOM 809 C CA . VAL A 1 98 ? 0.987 15.188 13.211 1 88.88 98 VAL A CA 1
ATOM 810 C C . VAL A 1 98 ? 0.207 14.836 14.477 1 88.88 98 VAL A C 1
ATOM 812 O O . VAL A 1 98 ? -0.42 15.711 15.086 1 88.88 98 VAL A O 1
ATOM 815 N N . GLY A 1 99 ? 0.183 13.594 14.875 1 88.38 99 GLY A N 1
ATOM 816 C CA . GLY A 1 99 ? -0.516 13.164 16.078 1 88.38 99 GLY A CA 1
ATOM 817 C C . GLY A 1 99 ? -2.025 13.164 15.922 1 88.38 99 GLY A C 1
ATOM 818 O O . GLY A 1 99 ? -2.553 12.617 14.953 1 88.38 99 GLY A O 1
ATOM 819 N N . GLU A 1 100 ? -2.793 13.773 16.891 1 85.06 100 GLU A N 1
ATOM 820 C CA . GLU A 1 100 ? -4.246 13.711 17 1 85.06 100 GLU A CA 1
ATOM 821 C C . GLU A 1 100 ? -4.91 14.297 15.75 1 85.06 100 GLU A C 1
ATOM 823 O O . GLU A 1 100 ? -6.004 13.867 15.367 1 85.06 100 GLU A O 1
ATOM 828 N N . CYS A 1 101 ? -4.293 15.242 15.094 1 82.69 101 CYS A N 1
ATOM 829 C CA . CYS A 1 101 ? -4.84 15.883 13.898 1 82.69 101 CYS A CA 1
ATOM 830 C C . CYS A 1 101 ? -4.941 14.891 12.742 1 82.69 101 CYS A C 1
ATOM 832 O O . CYS A 1 101 ? -5.711 15.102 11.805 1 82.69 101 CYS A O 1
ATOM 834 N N . GLY A 1 102 ? -4.16 13.836 12.836 1 89.12 102 GLY A N 1
ATOM 835 C CA . GLY A 1 102 ? -4.156 12.82 11.797 1 89.12 102 GLY A CA 1
ATOM 836 C C . GLY A 1 102 ? -5.074 11.648 12.109 1 89.12 102 GLY A C 1
ATOM 837 O O . GLY A 1 102 ? -5.188 10.719 11.305 1 89.12 102 GLY A O 1
ATOM 838 N N . GLU A 1 103 ? -5.766 11.422 13.305 1 90.38 103 GLU A N 1
ATOM 839 C CA . GLU A 1 103 ? -6.477 10.258 13.812 1 90.38 103 GLU A CA 1
ATOM 840 C C . GLU A 1 103 ? -7.578 9.82 12.844 1 90.38 103 GLU A C 1
ATOM 842 O O . GLU A 1 103 ? -7.844 8.625 12.695 1 90.38 103 GLU A O 1
ATOM 847 N N . GLU A 1 104 ? -8.164 10.641 11.953 1 93.25 104 GLU A N 1
ATOM 848 C CA . GLU A 1 104 ? -9.266 10.273 11.062 1 93.25 104 GLU A CA 1
ATOM 849 C C . GLU A 1 104 ? -8.883 10.484 9.594 1 93.25 104 GLU A C 1
ATOM 851 O O . GLU A 1 104 ? -9.734 10.391 8.711 1 93.25 104 GLU A O 1
ATOM 856 N N . TYR A 1 105 ? -7.66 10.695 9.422 1 95.75 105 TYR A N 1
ATOM 857 C CA . TYR A 1 105 ? -7.184 10.906 8.055 1 95.75 105 TYR A CA 1
ATOM 858 C C . TYR A 1 105 ? -7.398 9.656 7.203 1 95.75 105 TYR A C 1
ATOM 860 O O . TYR A 1 105 ? -7.027 8.555 7.605 1 95.75 105 TYR A O 1
ATOM 868 N N . LEU A 1 106 ? -8.156 9.727 6.027 1 97.62 106 LEU A N 1
ATOM 869 C CA . LEU A 1 106 ? -8.469 8.758 4.98 1 97.62 106 LEU A CA 1
ATOM 870 C C . LEU A 1 106 ? -9.539 7.773 5.445 1 97.62 106 LEU A C 1
ATOM 872 O O . LEU A 1 106 ? -9.797 6.773 4.777 1 97.62 106 LEU A O 1
ATOM 876 N N . ASN A 1 107 ? -10.188 8.008 6.656 1 96.38 107 ASN A N 1
ATOM 877 C CA . ASN A 1 107 ? -11.281 7.172 7.125 1 96.38 107 ASN A CA 1
ATOM 878 C C . ASN A 1 107 ? -12.523 7.328 6.246 1 96.38 107 ASN A C 1
ATOM 880 O O . ASN A 1 107 ? -13.43 6.496 6.293 1 96.38 107 ASN A O 1
ATOM 884 N N . ASP A 1 108 ? -12.477 8.367 5.418 1 96.25 108 ASP A N 1
ATOM 885 C CA . ASP A 1 108 ? -13.672 8.672 4.637 1 96.25 108 ASP A CA 1
ATOM 886 C C . ASP A 1 108 ? -13.484 8.281 3.17 1 96.25 108 ASP A C 1
ATOM 888 O O . ASP A 1 108 ? -14.312 8.617 2.322 1 96.25 108 ASP A O 1
ATOM 892 N N . VAL A 1 109 ? -12.469 7.629 2.836 1 98.19 109 VAL A N 1
ATOM 893 C CA . VAL A 1 109 ? -12.281 7.188 1.457 1 98.19 109 VAL A CA 1
ATOM 894 C C . VAL A 1 109 ? -13.414 6.246 1.055 1 98.19 109 VAL A C 1
ATOM 896 O O . VAL A 1 109 ? -13.664 5.242 1.727 1 98.19 109 VAL A O 1
ATOM 899 N N . THR A 1 110 ? -14.031 6.477 -0.036 1 98.19 110 THR A N 1
ATOM 900 C CA . THR A 1 110 ? -15.188 5.695 -0.457 1 98.19 110 THR A CA 1
ATOM 901 C C . THR A 1 110 ? -14.75 4.391 -1.11 1 98.19 110 THR A C 1
ATOM 903 O O . THR A 1 110 ? -13.625 4.281 -1.604 1 98.19 110 THR A O 1
ATOM 906 N N . GLN A 1 111 ? -15.719 3.459 -1.076 1 98.12 111 GLN A N 1
ATOM 907 C CA . GLN A 1 111 ? -15.438 2.182 -1.728 1 98.12 111 GLN A CA 1
ATOM 908 C C . GLN A 1 111 ? -15.164 2.373 -3.217 1 98.12 111 GLN A C 1
ATOM 910 O O . GLN A 1 111 ? -14.289 1.713 -3.781 1 98.12 111 GLN A O 1
ATOM 915 N N . GLU A 1 112 ? -15.898 3.232 -3.807 1 98.38 112 GLU A N 1
ATOM 916 C CA . GLU A 1 112 ? -15.711 3.535 -5.223 1 98.38 112 GLU A CA 1
ATOM 917 C C . GLU A 1 112 ? -14.289 4.016 -5.5 1 98.38 112 GLU A C 1
ATOM 919 O O . GLU A 1 112 ? -13.656 3.576 -6.465 1 98.38 112 GLU A O 1
ATOM 924 N N . HIS A 1 113 ? -13.758 4.926 -4.715 1 98.56 113 HIS A N 1
ATOM 925 C CA . HIS A 1 113 ? -12.414 5.453 -4.914 1 98.56 113 HIS A CA 1
ATOM 926 C C . HIS A 1 113 ? -11.359 4.383 -4.656 1 98.56 113 HIS A C 1
ATOM 928 O O . HIS A 1 113 ? -10.32 4.359 -5.316 1 98.56 113 HIS A O 1
ATOM 934 N N . LYS A 1 114 ? -11.617 3.529 -3.674 1 98.62 114 LYS A N 1
ATOM 935 C CA . LYS A 1 114 ? -10.695 2.42 -3.422 1 98.62 114 LYS A CA 1
ATOM 936 C C . LYS A 1 114 ? -10.602 1.503 -4.637 1 98.62 114 LYS A C 1
ATOM 938 O O . LYS A 1 114 ? -9.508 1.063 -5 1 98.62 114 LYS A O 1
ATOM 943 N N . GLU A 1 115 ? -11.734 1.219 -5.195 1 98.38 115 GLU A N 1
ATOM 944 C CA . GLU A 1 115 ? -11.75 0.362 -6.379 1 98.38 115 GLU A CA 1
ATOM 945 C C . GLU A 1 115 ? -11.008 1.012 -7.543 1 98.38 115 GLU A C 1
ATOM 947 O O . GLU A 1 115 ? -10.273 0.339 -8.273 1 98.38 115 GLU A O 1
ATOM 952 N N . GLN A 1 116 ? -11.211 2.211 -7.68 1 98.38 116 GLN A N 1
ATOM 953 C CA . GLN A 1 116 ? -10.484 2.945 -8.703 1 98.38 116 GLN A CA 1
ATOM 954 C C . GLN A 1 116 ? -8.977 2.832 -8.492 1 98.38 116 GLN A C 1
ATOM 956 O O . GLN A 1 116 ? -8.227 2.635 -9.453 1 98.38 116 GLN A O 1
ATOM 961 N N . LEU A 1 117 ? -8.547 3.098 -7.301 1 98.69 117 LEU A N 1
ATOM 962 C CA . LEU A 1 117 ? -7.133 2.992 -6.98 1 98.69 117 LEU A CA 1
ATOM 963 C C . LEU A 1 117 ? -6.617 1.582 -7.246 1 98.69 117 LEU A C 1
ATOM 965 O O . LEU A 1 117 ? -5.527 1.407 -7.793 1 98.69 117 LEU A O 1
ATOM 969 N N . SER A 1 118 ? -7.371 0.599 -6.844 1 98.62 118 SER A N 1
ATOM 970 C CA . SER A 1 118 ? -7.016 -0.792 -7.105 1 98.62 118 SER A CA 1
ATOM 971 C C . SER A 1 118 ? -6.836 -1.042 -8.602 1 98.62 118 SER A C 1
ATOM 973 O O . SER A 1 118 ? -5.879 -1.705 -9.016 1 98.62 118 SER A O 1
ATOM 975 N N . ASP A 1 119 ? -7.746 -0.568 -9.367 1 98.44 119 ASP A N 1
ATOM 976 C CA . ASP A 1 119 ? -7.672 -0.726 -10.812 1 98.44 119 ASP A CA 1
ATOM 977 C C . ASP A 1 119 ? -6.418 -0.061 -11.375 1 98.44 119 ASP A C 1
ATOM 979 O O . ASP A 1 119 ? -5.773 -0.603 -12.273 1 98.44 119 ASP A O 1
ATOM 983 N N . LEU A 1 120 ? -6.137 1.126 -10.922 1 98.5 120 LEU A N 1
ATOM 984 C CA . LEU A 1 120 ? -4.949 1.847 -11.375 1 98.5 120 LEU A CA 1
ATOM 985 C C . LEU A 1 120 ? -3.686 1.037 -11.102 1 98.5 120 LEU A C 1
ATOM 987 O O . LEU A 1 120 ? -2.814 0.932 -11.969 1 98.5 120 LEU A O 1
ATOM 991 N N . ILE A 1 121 ? -3.604 0.473 -9.906 1 98.75 121 ILE A N 1
ATOM 992 C CA . ILE A 1 121 ? -2.426 -0.297 -9.523 1 98.75 121 ILE A CA 1
ATOM 993 C C . ILE A 1 121 ? -2.35 -1.576 -10.352 1 98.75 121 ILE A C 1
ATOM 995 O O . ILE A 1 121 ? -1.271 -1.968 -10.805 1 98.75 121 ILE A O 1
ATOM 999 N N . TYR A 1 122 ? -3.467 -2.197 -10.555 1 98.5 122 TYR A N 1
ATOM 1000 C CA . TYR A 1 122 ? -3.527 -3.393 -11.391 1 98.5 122 TYR A CA 1
ATOM 1001 C C . TYR A 1 122 ? -3.055 -3.094 -12.805 1 98.5 122 TYR A C 1
ATOM 1003 O O . TYR A 1 122 ? -2.246 -3.836 -13.367 1 98.5 122 TYR A O 1
ATOM 1011 N N . GLU A 1 123 ? -3.57 -2.07 -13.406 1 98.5 123 GLU A N 1
ATOM 1012 C CA . GLU A 1 123 ? -3.191 -1.701 -14.766 1 98.5 123 GLU A CA 1
ATOM 1013 C C . GLU A 1 123 ? -1.701 -1.383 -14.859 1 98.5 123 GLU A C 1
ATOM 1015 O O . GLU A 1 123 ? -1.048 -1.718 -15.852 1 98.5 123 GLU A O 1
ATOM 1020 N N . TRP A 1 124 ? -1.181 -0.651 -13.914 1 98.69 124 TRP A N 1
ATOM 1021 C CA . TRP A 1 124 ? 0.255 -0.405 -13.836 1 98.69 124 TRP A CA 1
ATOM 1022 C C . TRP A 1 124 ? 1.035 -1.716 -13.875 1 98.69 124 TRP A C 1
ATOM 1024 O O . TRP A 1 124 ? 1.982 -1.862 -14.648 1 98.69 124 TRP A O 1
ATOM 1034 N N . ALA A 1 125 ? 0.646 -2.668 -12.977 1 98.62 125 ALA A N 1
ATOM 1035 C CA . ALA A 1 125 ? 1.33 -3.955 -12.914 1 98.62 125 ALA A CA 1
ATOM 1036 C C . ALA A 1 125 ? 1.236 -4.695 -14.242 1 98.62 125 ALA A C 1
ATOM 1038 O O . ALA A 1 125 ? 2.213 -5.297 -14.695 1 98.62 125 ALA A O 1
ATOM 1039 N N . LYS A 1 126 ? 0.08 -4.625 -14.828 1 97.75 126 LYS A N 1
ATOM 1040 C CA . LYS A 1 126 ? -0.167 -5.289 -16.109 1 97.75 126 LYS A CA 1
ATOM 1041 C C . LYS A 1 126 ? 0.709 -4.703 -17.219 1 97.75 126 LYS A C 1
ATOM 1043 O O . LYS A 1 126 ? 1.367 -5.441 -17.953 1 97.75 126 LYS A O 1
ATOM 1048 N N . GLN A 1 127 ? 0.785 -3.467 -17.328 1 97.75 127 GLN A N 1
ATOM 1049 C CA . GLN A 1 127 ? 1.538 -2.779 -18.359 1 97.75 127 GLN A CA 1
ATOM 1050 C C . GLN A 1 127 ? 3.037 -3.027 -18.219 1 97.75 127 GLN A C 1
ATOM 1052 O O . GLN A 1 127 ? 3.764 -3.086 -19.219 1 97.75 127 GLN A O 1
ATOM 1057 N N . ARG A 1 128 ? 3.506 -3.236 -17.094 1 97.5 128 ARG A N 1
ATOM 1058 C CA . ARG A 1 128 ? 4.934 -3.381 -16.844 1 97.5 128 ARG A CA 1
ATOM 1059 C C . ARG A 1 128 ? 5.312 -4.848 -16.672 1 97.5 128 ARG A C 1
ATOM 1061 O O . ARG A 1 128 ? 6.453 -5.164 -16.312 1 97.5 128 ARG A O 1
ATOM 1068 N N . ASP A 1 129 ? 4.34 -5.73 -16.766 1 96.25 129 ASP A N 1
ATOM 1069 C CA . ASP A 1 129 ? 4.535 -7.176 -16.719 1 96.25 129 ASP A CA 1
ATOM 1070 C C . ASP A 1 129 ? 4.934 -7.641 -15.32 1 96.25 129 ASP A C 1
ATOM 1072 O O . ASP A 1 129 ? 5.898 -8.391 -15.164 1 96.25 129 ASP A O 1
ATOM 1076 N N . TYR A 1 130 ? 4.215 -7.098 -14.305 1 97.5 130 TYR A N 1
ATOM 1077 C CA . TYR A 1 130 ? 4.48 -7.48 -12.922 1 97.5 130 TYR A CA 1
ATOM 1078 C C . TYR A 1 130 ? 3.355 -8.352 -12.375 1 97.5 130 TYR A C 1
ATOM 1080 O O . TYR A 1 130 ? 3.285 -8.594 -11.172 1 97.5 130 TYR A O 1
ATOM 1088 N N . LEU A 1 131 ? 2.469 -8.828 -13.227 1 96.31 131 LEU A N 1
ATOM 1089 C CA . LEU A 1 131 ? 1.459 -9.766 -12.758 1 96.31 131 LEU A CA 1
ATOM 1090 C C . LEU A 1 131 ? 2.09 -11.109 -12.406 1 96.31 131 LEU A C 1
ATOM 1092 O O . LEU A 1 131 ? 3.105 -11.5 -12.984 1 96.31 131 LEU A O 1
ATOM 1096 N N . PRO A 1 132 ? 1.47 -11.781 -11.352 1 94.06 132 PRO A N 1
ATOM 1097 C CA . PRO A 1 132 ? 2.02 -13.094 -11 1 94.06 132 PRO A CA 1
ATOM 1098 C C . PRO A 1 132 ? 2.057 -14.055 -12.188 1 94.06 132 PRO A C 1
ATOM 1100 O O . PRO A 1 132 ? 1.091 -14.141 -12.953 1 94.06 132 PRO A O 1
ATOM 1103 N N . ALA A 1 133 ? 3.125 -14.773 -12.336 1 86.94 133 ALA A N 1
ATOM 1104 C CA . ALA A 1 133 ? 3.271 -15.758 -13.406 1 86.94 133 ALA A CA 1
ATOM 1105 C C . ALA A 1 133 ? 3.131 -17.188 -12.859 1 86.94 133 ALA A C 1
ATOM 1107 O O . ALA A 1 133 ? 3.119 -18.141 -13.625 1 86.94 133 ALA A O 1
ATOM 1108 N N . CYS A 1 134 ? 3.068 -17.344 -11.648 1 86.44 134 CYS A N 1
ATOM 1109 C CA . CYS A 1 134 ? 2.947 -18.656 -11.023 1 86.44 134 CYS A CA 1
ATOM 1110 C C . CYS A 1 134 ? 1.491 -19.094 -10.961 1 86.44 134 CYS A C 1
ATOM 1112 O O . CYS A 1 134 ? 0.594 -18.359 -11.367 1 86.44 134 CYS A O 1
ATOM 1114 N N . PHE A 1 135 ? 1.296 -20.375 -10.719 1 88 135 PHE A N 1
ATOM 1115 C CA . PHE A 1 135 ? -0.037 -20.953 -10.586 1 88 135 PHE A CA 1
ATOM 1116 C C . PHE A 1 135 ? -0.103 -21.891 -9.383 1 88 135 PHE A C 1
ATOM 1118 O O . PHE A 1 135 ? 0.928 -22.234 -8.805 1 88 135 PHE A O 1
ATOM 1125 N N . LYS A 1 136 ? -1.28 -22.109 -9 1 89.5 136 LYS A N 1
ATOM 1126 C CA . LYS A 1 136 ? -1.512 -23.125 -7.977 1 89.5 136 LYS A CA 1
ATOM 1127 C C . LYS A 1 136 ? -2.354 -24.266 -8.523 1 89.5 136 LYS A C 1
ATOM 1129 O O . LYS A 1 136 ? -2.977 -24.141 -9.578 1 89.5 136 LYS A O 1
ATOM 1134 N N . ILE A 1 137 ? -2.232 -25.438 -7.836 1 90.75 137 ILE A N 1
ATOM 1135 C CA . ILE A 1 137 ? -2.994 -26.625 -8.25 1 90.75 137 ILE A CA 1
ATOM 1136 C C . ILE A 1 137 ? -4.129 -26.875 -7.258 1 90.75 137 ILE A C 1
ATOM 1138 O O . ILE A 1 137 ? -3.918 -26.859 -6.043 1 90.75 137 ILE A O 1
ATOM 1142 N N . GLU A 1 138 ? -5.293 -26.969 -7.805 1 91.38 138 GLU A N 1
ATOM 1143 C CA . GLU A 1 138 ? -6.469 -27.281 -6.996 1 91.38 138 GLU A CA 1
ATOM 1144 C C . GLU A 1 138 ? -7.125 -28.578 -7.461 1 91.38 138 GLU A C 1
ATOM 1146 O O . GLU A 1 138 ? -6.805 -29.094 -8.531 1 91.38 138 GLU A O 1
ATOM 1151 N N . MET A 1 139 ? -7.984 -29.234 -6.551 1 93.75 139 MET A N 1
ATOM 1152 C CA . MET A 1 139 ? -8.758 -30.438 -6.863 1 93.75 139 MET A CA 1
ATOM 1153 C C . MET A 1 139 ? -7.836 -31.594 -7.262 1 93.75 139 MET A C 1
ATOM 1155 O O . MET A 1 139 ? -8.039 -32.219 -8.297 1 93.75 139 MET A O 1
ATOM 1159 N N . VAL A 1 140 ? -6.84 -31.75 -6.535 1 95.38 140 VAL A N 1
ATOM 1160 C CA . VAL A 1 140 ? -5.863 -32.812 -6.805 1 95.38 140 VAL A CA 1
ATOM 1161 C C . VAL A 1 140 ? -6.477 -34.156 -6.516 1 95.38 140 VAL A C 1
ATOM 1163 O O . VAL A 1 140 ? -7.152 -34.344 -5.504 1 95.38 140 VAL A O 1
ATOM 1166 N N . GLU A 1 141 ? -6.332 -35.094 -7.414 1 96.69 141 GLU A N 1
ATOM 1167 C CA . GLU A 1 141 ? -6.82 -36.469 -7.258 1 96.69 141 GLU A CA 1
ATOM 1168 C C . GLU A 1 141 ? -5.75 -37.469 -7.652 1 96.69 141 GLU A C 1
ATOM 1170 O O . GLU A 1 141 ? -5.043 -37.281 -8.641 1 96.69 141 GLU A O 1
ATOM 1175 N N . GLU A 1 142 ? -5.656 -38.469 -6.863 1 97.38 142 GLU A N 1
ATOM 1176 C CA . GLU A 1 142 ? -4.789 -39.594 -7.207 1 97.38 142 GLU A CA 1
ATOM 1177 C C . GLU A 1 142 ? -5.52 -40.625 -8.086 1 97.38 142 GLU A C 1
ATOM 1179 O O . GLU A 1 142 ? -6.648 -41 -7.781 1 97.38 142 GLU A O 1
ATOM 1184 N N . ILE A 1 143 ? -4.91 -41 -9.18 1 97.31 143 ILE A N 1
ATOM 1185 C CA . ILE A 1 143 ? -5.5 -41.938 -10.109 1 97.31 143 ILE A CA 1
ATOM 1186 C C . ILE A 1 143 ? -4.703 -43.25 -10.078 1 97.31 143 ILE A C 1
ATOM 1188 O O . ILE A 1 143 ? -3.477 -43.25 -10.195 1 97.31 143 ILE A O 1
ATOM 1192 N N . ASP A 1 144 ? -5.336 -44.281 -9.836 1 97.44 144 ASP A N 1
ATOM 1193 C CA . ASP A 1 144 ? -4.781 -45.625 -9.953 1 97.44 144 ASP A CA 1
ATOM 1194 C C . ASP A 1 144 ? -5.168 -46.281 -11.281 1 97.44 144 ASP A C 1
ATOM 1196 O O . ASP A 1 144 ? -6.34 -46.562 -11.516 1 97.44 144 ASP A O 1
ATOM 1200 N N . ILE A 1 145 ? -4.211 -46.594 -12.078 1 96.31 145 ILE A N 1
ATOM 1201 C CA . ILE A 1 145 ? -4.516 -47 -13.445 1 96.31 145 ILE A CA 1
ATOM 1202 C C . ILE A 1 145 ? -5.059 -48.438 -13.43 1 96.31 145 ILE A C 1
ATOM 1204 O O . ILE A 1 145 ? -5.637 -48.906 -14.422 1 96.31 145 ILE A O 1
ATOM 1208 N N . ARG A 1 146 ? -4.891 -49.219 -12.461 1 94.5 146 ARG A N 1
ATOM 1209 C CA . ARG A 1 146 ? -5.418 -50.562 -12.375 1 94.5 146 ARG A CA 1
ATOM 1210 C C . ARG A 1 146 ? -6.945 -50.562 -12.391 1 94.5 146 ARG A C 1
ATOM 1212 O O . ARG A 1 146 ? -7.57 -51.594 -12.703 1 94.5 146 ARG A O 1
ATOM 1219 N N . SER A 1 147 ? -7.457 -49.375 -12.109 1 92.06 147 SER A N 1
ATOM 1220 C CA . SER A 1 147 ? -8.906 -49.25 -12.109 1 92.06 147 SER A CA 1
ATOM 1221 C C . SER A 1 147 ? -9.453 -49.156 -13.539 1 92.06 147 SER A C 1
ATOM 1223 O O . SER A 1 147 ? -10.656 -49.281 -13.758 1 92.06 147 SER A O 1
ATOM 1225 N N . PHE A 1 148 ? -8.664 -48.969 -14.453 1 89.19 148 PHE A N 1
ATOM 1226 C CA . PHE A 1 148 ? -9.07 -48.812 -15.844 1 89.19 148 PHE A CA 1
ATOM 1227 C C . PHE A 1 148 ? -8.742 -50.031 -16.656 1 89.19 148 PHE A C 1
ATOM 1229 O O . PHE A 1 148 ? -9.078 -50.125 -17.844 1 89.19 148 PHE A O 1
ATOM 1236 N N . GLU A 1 149 ? -7.969 -50.969 -16.281 1 73.19 149 GLU A N 1
ATOM 1237 C CA . GLU A 1 149 ? -7.676 -52.219 -16.953 1 73.19 149 GLU A CA 1
ATOM 1238 C C . GLU A 1 149 ? -8.93 -53.094 -17.078 1 73.19 149 GLU A C 1
ATOM 1240 O O . GLU A 1 149 ? -9.742 -53.125 -16.156 1 73.19 149 GLU A O 1
ATOM 1245 N N . GLU A 1 150 ? -9.539 -53.062 -18.219 1 53.94 150 GLU A N 1
ATOM 1246 C CA . GLU A 1 150 ? -10.641 -53.969 -18.547 1 53.94 150 GLU A CA 1
ATOM 1247 C C . GLU A 1 150 ? -10.43 -55.344 -17.906 1 53.94 150 GLU A C 1
ATOM 1249 O O . GLU A 1 150 ? -9.32 -55.875 -17.938 1 53.94 150 GLU A O 1
ATOM 1254 N N . VAL A 1 151 ? -11.273 -55.75 -16.969 1 47.16 151 VAL A N 1
ATOM 1255 C CA . VAL A 1 151 ? -11.562 -57.156 -16.641 1 47.16 151 VAL A CA 1
ATOM 1256 C C . VAL A 1 151 ? -11.625 -57.969 -17.922 1 47.16 151 VAL A C 1
ATOM 1258 O O . VAL A 1 151 ? -12.602 -57.875 -18.672 1 47.16 151 VAL A O 1
ATOM 1261 N N . ALA A 1 152 ? -10.891 -58.031 -18.859 1 41.47 152 ALA A N 1
ATOM 1262 C CA . ALA A 1 152 ? -10.953 -59.031 -19.906 1 41.47 152 ALA A CA 1
ATOM 1263 C C . ALA A 1 152 ? -10.891 -60.438 -19.297 1 41.47 152 ALA A C 1
ATOM 1265 O O . ALA A 1 152 ? -10.867 -61.438 -20.031 1 41.47 152 ALA A O 1
ATOM 1266 N N . GLU A 1 153 ? -11.047 -60.844 -18.047 1 33.62 153 GLU A N 1
ATOM 1267 C CA . GLU A 1 153 ? -11.453 -62.25 -17.953 1 33.62 153 GLU A CA 1
ATOM 1268 C C . GLU A 1 153 ? -12.906 -62.438 -18.375 1 33.62 153 GLU A C 1
ATOM 1270 O O . GLU A 1 153 ? -13.758 -61.594 -18.078 1 33.62 153 GLU A O 1
ATOM 1275 N N . MET B 1 1 ? -2.977 26.438 3.111 1 58.25 1 MET B N 1
ATOM 1276 C CA . MET B 1 1 ? -1.859 26.891 3.938 1 58.25 1 MET B CA 1
ATOM 1277 C C . MET B 1 1 ? -0.542 26.781 3.18 1 58.25 1 MET B C 1
ATOM 1279 O O . MET B 1 1 ? -0.416 25.969 2.262 1 58.25 1 MET B O 1
ATOM 1283 N N . LYS B 1 2 ? 0.155 27.922 3.262 1 67.19 2 LYS B N 1
ATOM 1284 C CA . LYS B 1 2 ? 1.396 27.953 2.494 1 67.19 2 LYS B CA 1
ATOM 1285 C C . LYS B 1 2 ? 2.58 27.5 3.348 1 67.19 2 LYS B C 1
ATOM 1287 O O . LYS B 1 2 ? 2.75 27.969 4.477 1 67.19 2 LYS B O 1
ATOM 1292 N N . HIS B 1 3 ? 3.238 26.484 2.895 1 76.81 3 HIS B N 1
ATOM 1293 C CA . HIS B 1 3 ? 4.484 26.016 3.494 1 76.81 3 HIS B CA 1
ATOM 1294 C C . HIS B 1 3 ? 5.43 27.188 3.762 1 76.81 3 HIS B C 1
ATOM 1296 O O . HIS B 1 3 ? 5.582 28.078 2.922 1 76.81 3 HIS B O 1
ATOM 1302 N N . GLY B 1 4 ? 5.922 27.203 5.035 1 88.94 4 GLY B N 1
ATOM 1303 C CA . GLY B 1 4 ? 6.961 28.172 5.348 1 88.94 4 GLY B CA 1
ATOM 1304 C C . GLY B 1 4 ? 6.438 29.375 6.113 1 88.94 4 GLY B C 1
ATOM 1305 O O . GLY B 1 4 ? 7.219 30.156 6.672 1 88.94 4 GLY B O 1
ATOM 1306 N N . GLN B 1 5 ? 5.121 29.531 6.195 1 94 5 GLN B N 1
ATOM 1307 C CA . GLN B 1 5 ? 4.543 30.641 6.934 1 94 5 GLN B CA 1
ATOM 1308 C C . GLN B 1 5 ? 4.688 30.438 8.438 1 94 5 GLN B C 1
ATOM 1310 O O . GLN B 1 5 ? 5.016 29.344 8.898 1 94 5 GLN B O 1
ATOM 1315 N N . TRP B 1 6 ? 4.523 31.578 9.188 1 94.94 6 TRP B N 1
ATOM 1316 C CA . TRP B 1 6 ? 4.691 31.578 10.633 1 94.94 6 TRP B CA 1
ATOM 1317 C C . TRP B 1 6 ? 3.369 31.859 11.336 1 94.94 6 TRP B C 1
ATOM 1319 O O . TRP B 1 6 ? 2.508 32.562 10.797 1 94.94 6 TRP B O 1
ATOM 1329 N N . MET B 1 7 ? 3.25 31.188 12.469 1 95 7 MET B N 1
ATOM 1330 C CA . MET B 1 7 ? 2.055 31.406 13.273 1 95 7 MET B CA 1
ATOM 1331 C C . MET B 1 7 ? 2.408 31.516 14.75 1 95 7 MET B C 1
ATOM 1333 O O . MET B 1 7 ? 3.52 31.172 15.156 1 95 7 MET B O 1
ATOM 1337 N N . LEU B 1 8 ? 1.527 32.156 15.547 1 96.12 8 LEU B N 1
ATOM 1338 C CA . LEU B 1 8 ? 1.736 32.375 16.969 1 96.12 8 LEU B CA 1
ATOM 1339 C C . LEU B 1 8 ? 0.866 31.406 17.781 1 96.12 8 LEU B C 1
ATOM 1341 O O . LEU B 1 8 ? -0.114 30.859 17.281 1 96.12 8 LEU B O 1
ATOM 1345 N N . ASN B 1 9 ? 1.272 31.172 18.969 1 95.81 9 ASN B N 1
ATOM 1346 C CA . ASN B 1 9 ? 0.492 30.438 19.953 1 95.81 9 ASN B CA 1
ATOM 1347 C C . ASN B 1 9 ? 0.752 30.953 21.359 1 95.81 9 ASN B C 1
ATOM 1349 O O . ASN B 1 9 ? 1.871 31.359 21.688 1 95.81 9 ASN B O 1
ATOM 1353 N N . GLY B 1 10 ? -0.288 30.891 22.156 1 93.44 10 GLY B N 1
ATOM 1354 C CA . GLY B 1 10 ? -0.164 31.391 23.516 1 93.44 10 GLY B CA 1
ATOM 1355 C C . GLY B 1 10 ? 0.498 30.406 24.453 1 93.44 10 GLY B C 1
ATOM 1356 O O . GLY B 1 10 ? 1.011 30.781 25.5 1 93.44 10 GLY B O 1
ATOM 1357 N N . THR B 1 11 ? 0.425 29.109 24.125 1 89.31 11 THR B N 1
ATOM 1358 C CA . THR B 1 11 ? 0.993 28.078 24.984 1 89.31 11 THR B CA 1
ATOM 1359 C C . THR B 1 11 ? 1.968 27.203 24.203 1 89.31 11 THR B C 1
ATOM 1361 O O . THR B 1 11 ? 2.027 27.266 22.984 1 89.31 11 THR B O 1
ATOM 1364 N N . ASP B 1 12 ? 2.715 26.453 25 1 82.94 12 ASP B N 1
ATOM 1365 C CA . ASP B 1 12 ? 3.682 25.547 24.391 1 82.94 12 ASP B CA 1
ATOM 1366 C C . ASP B 1 12 ? 3.025 24.219 24 1 82.94 12 ASP B C 1
ATOM 1368 O O . ASP B 1 12 ? 3.715 23.234 23.75 1 82.94 12 ASP B O 1
ATOM 1372 N N . GLY B 1 13 ? 1.774 24.172 23.969 1 79.31 13 GLY B N 1
ATOM 1373 C CA . GLY B 1 13 ? 1.078 22.922 23.688 1 79.31 13 GLY B CA 1
ATOM 1374 C C . GLY B 1 13 ? 1.192 22.5 22.234 1 79.31 13 GLY B C 1
ATOM 1375 O O . GLY B 1 13 ? 1.862 23.156 21.438 1 79.31 13 GLY B O 1
ATOM 1376 N N . GLU B 1 14 ? 0.603 21.375 21.969 1 75.06 14 GLU B N 1
ATOM 1377 C CA . GLU B 1 14 ? 0.712 20.75 20.641 1 75.06 14 GLU B CA 1
ATOM 1378 C C . GLU B 1 14 ? -0.384 21.25 19.703 1 75.06 14 GLU B C 1
ATOM 1380 O O . GLU B 1 14 ? -0.333 21 18.5 1 75.06 14 GLU B O 1
ATOM 1385 N N . ARG B 1 15 ? -1.321 22 20.172 1 80.62 15 ARG B N 1
ATOM 1386 C CA . ARG B 1 15 ? -2.426 22.469 19.344 1 80.62 15 ARG B CA 1
ATOM 1387 C C . ARG B 1 15 ? -2.225 23.938 18.953 1 80.62 15 ARG B C 1
ATOM 1389 O O . ARG B 1 15 ? -2.25 24.828 19.812 1 80.62 15 ARG B O 1
ATOM 1396 N N . TRP B 1 16 ? -1.954 24.094 17.719 1 86.88 16 TRP B N 1
ATOM 1397 C CA . TRP B 1 16 ? -1.836 25.422 17.141 1 86.88 16 TRP B CA 1
ATOM 1398 C C . TRP B 1 16 ? -3.062 25.766 16.312 1 86.88 16 TRP B C 1
ATOM 1400 O O . TRP B 1 16 ? -3.459 25 15.43 1 86.88 16 TRP B O 1
ATOM 1410 N N . GLY B 1 17 ? -3.723 26.828 16.734 1 81.19 17 GLY B N 1
ATOM 1411 C CA . GLY B 1 17 ? -4.98 27.125 16.062 1 81.19 17 GLY B CA 1
ATOM 1412 C C . GLY B 1 17 ? -5.168 28.594 15.75 1 81.19 17 GLY B C 1
ATOM 1413 O O . GLY B 1 17 ? -6.273 29.031 15.422 1 81.19 17 GLY B O 1
ATOM 1414 N N . ALA B 1 18 ? -4.152 29.391 15.875 1 79.25 18 ALA B N 1
ATOM 1415 C CA . ALA B 1 18 ? -4.293 30.797 15.539 1 79.25 18 ALA B CA 1
ATOM 1416 C C . ALA B 1 18 ? -4.609 30.984 14.055 1 79.25 18 ALA B C 1
ATOM 1418 O O . ALA B 1 18 ? -4.203 30.172 13.227 1 79.25 18 ALA B O 1
ATOM 1419 N N . PHE B 1 19 ? -5.383 32.031 13.727 1 83.12 19 PHE B N 1
ATOM 1420 C CA . PHE B 1 19 ? -5.848 32.281 12.359 1 83.12 19 PHE B CA 1
ATOM 1421 C C . PHE B 1 19 ? -4.832 33.094 11.578 1 83.12 19 PHE B C 1
ATOM 1423 O O . PHE B 1 19 ? -4.75 32.969 10.352 1 83.12 19 PHE B O 1
ATOM 1430 N N . GLU B 1 20 ? -4.098 33.906 12.297 1 88 20 GLU B N 1
ATOM 1431 C CA . GLU B 1 20 ? -3.152 34.812 11.617 1 88 20 GLU B CA 1
ATOM 1432 C C . GLU B 1 20 ? -1.901 34.031 11.18 1 88 20 GLU B C 1
ATOM 1434 O O . GLU B 1 20 ? -1.386 33.219 11.93 1 88 20 GLU B O 1
ATOM 1439 N N . ARG B 1 21 ? -1.468 34.344 9.938 1 93 21 ARG B N 1
ATOM 1440 C CA . ARG B 1 21 ? -0.247 33.781 9.375 1 93 21 ARG B CA 1
ATOM 1441 C C . ARG B 1 21 ? 0.666 34.875 8.836 1 93 21 ARG B C 1
ATOM 1443 O O . ARG B 1 21 ? 0.192 35.938 8.406 1 93 21 ARG B O 1
ATOM 1450 N N . PHE B 1 22 ? 1.977 34.594 8.961 1 95.06 22 PHE B N 1
ATOM 1451 C CA . PHE B 1 22 ? 2.957 35.594 8.562 1 95.06 22 PHE B CA 1
ATOM 1452 C C . PHE B 1 22 ? 4.012 34.969 7.645 1 95.06 22 PHE B C 1
ATOM 1454 O O . PHE B 1 22 ? 4.41 33.844 7.832 1 95.06 22 PHE B O 1
ATOM 1461 N N . ASP B 1 23 ? 4.469 35.812 6.707 1 95.25 23 ASP B N 1
ATOM 1462 C CA . ASP B 1 23 ? 5.438 35.312 5.742 1 95.25 23 ASP B CA 1
ATOM 1463 C C . ASP B 1 23 ? 6.824 35.188 6.371 1 95.25 23 ASP B C 1
ATOM 1465 O O . ASP B 1 23 ? 7.637 34.375 5.934 1 95.25 23 ASP B O 1
ATOM 1469 N N . THR B 1 24 ? 7.113 36 7.367 1 95.75 24 THR B N 1
ATOM 1470 C CA . THR B 1 24 ? 8.406 35.938 8.039 1 95.75 24 THR B CA 1
ATOM 1471 C C . THR B 1 24 ? 8.219 35.812 9.555 1 95.75 24 THR B C 1
ATOM 1473 O O . THR B 1 24 ? 7.18 36.188 10.086 1 95.75 24 THR B O 1
ATOM 1476 N N . LYS B 1 25 ? 9.305 35.281 10.172 1 96.62 25 LYS B N 1
ATOM 1477 C CA . LYS B 1 25 ? 9.312 35.156 11.625 1 96.62 25 LYS B CA 1
ATOM 1478 C C . LYS B 1 25 ? 9.219 36.531 12.281 1 96.62 25 LYS B C 1
ATOM 1480 O O . LYS B 1 25 ? 8.516 36.719 13.281 1 96.62 25 LYS B O 1
ATOM 1485 N N . GLU B 1 26 ? 9.914 37.5 11.719 1 96.88 26 GLU B N 1
ATOM 1486 C CA . GLU B 1 26 ? 9.961 38.844 12.266 1 96.88 26 GLU B CA 1
ATOM 1487 C C . GLU B 1 26 ? 8.578 39.469 12.305 1 96.88 26 GLU B C 1
ATOM 1489 O O . GLU B 1 26 ? 8.195 40.094 13.305 1 96.88 26 GLU B O 1
ATOM 1494 N N . GLU B 1 27 ? 7.867 39.281 11.211 1 97 27 GLU B N 1
ATOM 1495 C CA . GLU B 1 27 ? 6.508 39.812 11.156 1 97 27 GLU B CA 1
ATOM 1496 C C . GLU B 1 27 ? 5.637 39.219 12.258 1 97 27 GLU B C 1
ATOM 1498 O O . GLU B 1 27 ? 4.836 39.938 12.883 1 97 27 GLU B O 1
ATOM 1503 N N . ALA B 1 28 ? 5.793 37.938 12.461 1 96.81 28 ALA B N 1
ATOM 1504 C CA . ALA B 1 28 ? 5.031 37.25 13.492 1 96.81 28 ALA B CA 1
ATOM 1505 C C . ALA B 1 28 ? 5.371 37.781 14.883 1 96.81 28 ALA B C 1
ATOM 1507 O O . ALA B 1 28 ? 4.477 38.031 15.688 1 96.81 28 ALA B O 1
ATOM 1508 N N . ILE B 1 29 ? 6.625 37.969 15.125 1 97 29 ILE B N 1
ATOM 1509 C CA . ILE B 1 29 ? 7.086 38.438 16.422 1 97 29 ILE B CA 1
ATOM 1510 C C . ILE B 1 29 ? 6.551 39.844 16.672 1 97 29 ILE B C 1
ATOM 1512 O O . ILE B 1 29 ? 6.047 40.156 17.75 1 97 29 ILE B O 1
ATOM 1516 N N . ILE B 1 30 ? 6.703 40.719 15.648 1 96.94 30 ILE B N 1
ATOM 1517 C CA . ILE B 1 30 ? 6.227 42.094 15.781 1 96.94 30 ILE B CA 1
ATOM 1518 C C . ILE B 1 30 ? 4.738 42.094 16.125 1 96.94 30 ILE B C 1
ATOM 1520 O O . ILE B 1 30 ? 4.301 42.812 17.031 1 96.94 30 ILE B O 1
ATOM 1524 N N . TYR B 1 31 ? 4.004 41.281 15.406 1 96.25 31 TYR B N 1
ATOM 1525 C CA . TYR B 1 31 ? 2.566 41.188 15.641 1 96.25 31 TYR B CA 1
ATOM 1526 C C . TYR B 1 31 ? 2.271 40.75 17.078 1 96.25 31 TYR B C 1
ATOM 1528 O O . TYR B 1 31 ? 1.428 41.375 17.75 1 96.25 31 TYR B O 1
ATOM 1536 N N . GLY B 1 32 ? 2.908 39.688 17.547 1 96.31 32 GLY B N 1
ATOM 1537 C CA . GLY B 1 32 ? 2.703 39.188 18.891 1 96.31 32 GLY B CA 1
ATOM 1538 C C . GLY B 1 32 ? 3.045 40.219 19.969 1 96.31 32 GLY B C 1
ATOM 1539 O O . GLY B 1 32 ? 2.328 40.344 20.953 1 96.31 32 GLY B O 1
ATOM 1540 N N . VAL B 1 33 ? 4.133 40.938 19.75 1 96.56 33 VAL B N 1
ATOM 1541 C CA . VAL B 1 33 ? 4.555 41.938 20.703 1 96.56 33 VAL B CA 1
ATOM 1542 C C . VAL B 1 33 ? 3.5 43.062 20.781 1 96.56 33 VAL B C 1
ATOM 1544 O O . VAL B 1 33 ? 3.117 43.469 21.875 1 96.56 33 VAL B O 1
ATOM 1547 N N . GLU B 1 34 ? 3.084 43.531 19.641 1 95.62 34 GLU B N 1
ATOM 1548 C CA . GLU B 1 34 ? 2.059 44.562 19.609 1 95.62 34 GLU B CA 1
ATOM 1549 C C . GLU B 1 34 ? 0.771 44.094 20.266 1 95.62 34 GLU B C 1
ATOM 1551 O O . GLU B 1 34 ? 0.146 44.844 21.031 1 95.62 34 GLU B O 1
ATOM 1556 N N . LEU B 1 35 ? 0.427 42.906 19.969 1 95.06 35 LEU B N 1
ATOM 1557 C CA . LEU B 1 35 ? -0.804 42.344 20.5 1 95.06 35 LEU B CA 1
ATOM 1558 C C . LEU B 1 35 ? -0.771 42.281 22.016 1 95.06 35 LEU B C 1
ATOM 1560 O O . LEU B 1 35 ? -1.709 42.75 22.672 1 95.06 35 LEU B O 1
ATOM 1564 N N . LEU B 1 36 ? 0.281 41.781 22.562 1 94.94 36 LEU B N 1
ATOM 1565 C CA . LEU B 1 36 ? 0.367 41.625 24.016 1 94.94 36 LEU B CA 1
ATOM 1566 C C . LEU B 1 36 ? 0.607 42.969 24.688 1 94.94 36 LEU B C 1
ATOM 1568 O O . LEU B 1 36 ? 0.129 43.188 25.797 1 94.94 36 LEU B O 1
ATOM 1572 N N . THR B 1 37 ? 1.388 43.844 24.016 1 94.94 37 THR B N 1
ATOM 1573 C CA . THR B 1 37 ? 1.568 45.188 24.562 1 94.94 37 THR B CA 1
ATOM 1574 C C . THR B 1 37 ? 0.226 45.906 24.688 1 94.94 37 THR B C 1
ATOM 1576 O O . THR B 1 37 ? -0.046 46.562 25.719 1 94.94 37 THR B O 1
ATOM 1579 N N . GLU B 1 38 ? -0.546 45.812 23.688 1 94.56 38 GLU B N 1
ATOM 1580 C CA . GLU B 1 38 ? -1.879 46.406 23.734 1 94.56 38 GLU B CA 1
ATOM 1581 C C . GLU B 1 38 ? -2.73 45.75 24.828 1 94.56 38 GLU B C 1
ATOM 1583 O O . GLU B 1 38 ? -3.342 46.438 25.641 1 94.56 38 GLU B O 1
ATOM 1588 N N . TYR B 1 39 ? -2.768 44.5 24.844 1 94.38 39 TYR B N 1
ATOM 1589 C CA . TYR B 1 39 ? -3.549 43.781 25.828 1 94.38 39 TYR B CA 1
ATOM 1590 C C . TYR B 1 39 ? -3.145 44.188 27.25 1 94.38 39 TYR B C 1
ATOM 1592 O O . TYR B 1 39 ? -4 44.438 28.094 1 94.38 39 TYR B O 1
ATOM 1600 N N . ASN B 1 40 ? -1.869 44.25 27.516 1 94.25 40 ASN B N 1
ATOM 1601 C CA . ASN B 1 40 ? -1.345 44.562 28.844 1 94.25 40 ASN B CA 1
ATOM 1602 C C . ASN B 1 40 ? -1.599 46 29.234 1 94.25 40 ASN B C 1
ATOM 1604 O O . ASN B 1 40 ? -1.5 46.344 30.422 1 94.25 40 ASN B O 1
ATOM 1608 N N . SER B 1 41 ? -1.822 46.844 28.297 1 94.62 41 SER B N 1
ATOM 1609 C CA . SER B 1 41 ? -2.078 48.25 28.578 1 94.62 41 SER B CA 1
ATOM 1610 C C . SER B 1 41 ? -3.533 48.5 28.984 1 94.62 41 SER B C 1
ATOM 1612 O O . SER B 1 41 ? -3.881 49.531 29.5 1 94.62 41 SER B O 1
ATOM 1614 N N . LEU B 1 42 ? -4.352 47.5 28.719 1 93.88 42 LEU B N 1
ATOM 1615 C CA . LEU B 1 42 ? -5.781 47.625 28.969 1 93.88 42 LEU B CA 1
ATOM 1616 C C . LEU B 1 42 ? -6.094 47.406 30.453 1 93.88 42 LEU B C 1
ATOM 1618 O O . LEU B 1 42 ? -5.336 46.719 31.156 1 93.88 42 LEU B O 1
ATOM 1622 N N . ASP B 1 43 ? -7.273 48.031 30.828 1 90.94 43 ASP B N 1
ATOM 1623 C CA . ASP B 1 43 ? -7.719 47.75 32.188 1 90.94 43 ASP B CA 1
ATOM 1624 C C . ASP B 1 43 ? -8.477 46.406 32.25 1 90.94 43 ASP B C 1
ATOM 1626 O O . ASP B 1 43 ? -8.719 45.781 31.219 1 90.94 43 ASP B O 1
ATOM 1630 N N . ASP B 1 44 ? -8.844 46 33.406 1 87.25 44 ASP B N 1
ATOM 1631 C CA . ASP B 1 44 ? -9.406 44.688 33.625 1 87.25 44 ASP B CA 1
ATOM 1632 C C . ASP B 1 44 ? -10.68 44.5 32.812 1 87.25 44 ASP B C 1
ATOM 1634 O O . ASP B 1 44 ? -10.883 43.438 32.219 1 87.25 44 ASP B O 1
ATOM 1638 N N . ASP B 1 45 ? -11.586 45.438 32.781 1 88.19 45 ASP B N 1
ATOM 1639 C CA . ASP B 1 45 ? -12.844 45.375 32.031 1 88.19 45 ASP B CA 1
ATOM 1640 C C . ASP B 1 45 ? -12.594 45.25 30.547 1 88.19 45 ASP B C 1
ATOM 1642 O O . ASP B 1 45 ? -13.227 44.438 29.875 1 88.19 45 ASP B O 1
ATOM 1646 N N . GLU B 1 46 ? -11.656 46.031 30.078 1 91 46 GLU B N 1
ATOM 1647 C CA . GLU B 1 46 ? -11.312 46 28.656 1 91 46 GLU B CA 1
ATOM 1648 C C . GLU B 1 46 ? -10.641 44.688 28.266 1 91 46 GLU B C 1
ATOM 1650 O O . GLU B 1 46 ? -10.852 44.188 27.172 1 91 46 GLU B O 1
ATOM 1655 N N . ARG B 1 47 ? -9.82 44.125 29.188 1 90 47 ARG B N 1
ATOM 1656 C CA . ARG B 1 47 ? -9.133 42.875 28.922 1 90 47 ARG B CA 1
ATOM 1657 C C . ARG B 1 47 ? -10.133 41.719 28.781 1 90 47 ARG B C 1
ATOM 1659 O O . ARG B 1 47 ? -9.93 40.812 27.969 1 90 47 ARG B O 1
ATOM 1666 N N . ARG B 1 48 ? -11.188 41.844 29.531 1 85.88 48 ARG B N 1
ATOM 1667 C CA . ARG B 1 48 ? -12.219 40.812 29.484 1 85.88 48 ARG B CA 1
ATOM 1668 C C . ARG B 1 48 ? -12.859 40.75 28.094 1 85.88 48 ARG B C 1
ATOM 1670 O O . ARG B 1 48 ? -13.242 39.688 27.641 1 85.88 48 ARG B O 1
ATOM 1677 N N . ASP B 1 49 ? -12.883 41.844 27.484 1 87.06 49 ASP B N 1
ATOM 1678 C CA . ASP B 1 49 ? -13.555 41.938 26.188 1 87.06 49 ASP B CA 1
ATOM 1679 C C . ASP B 1 49 ? -12.562 41.781 25.047 1 87.06 49 ASP B C 1
ATOM 1681 O O . ASP B 1 49 ? -12.953 41.781 23.875 1 87.06 49 ASP B O 1
ATOM 1685 N N . TYR B 1 50 ? -11.258 41.656 25.422 1 89.12 50 TYR B N 1
ATOM 1686 C CA . TYR B 1 50 ? -10.227 41.562 24.406 1 89.12 50 TYR B CA 1
ATOM 1687 C C . TYR B 1 50 ? -10.031 40.094 23.953 1 89.12 50 TYR B C 1
ATOM 1689 O O . TYR B 1 50 ? -9.711 39.219 24.781 1 89.12 50 TYR B O 1
ATOM 1697 N N . ASP B 1 51 ? -10.203 39.812 22.688 1 88.25 51 ASP B N 1
ATOM 1698 C CA . ASP B 1 51 ? -10.125 38.438 22.156 1 88.25 51 ASP B 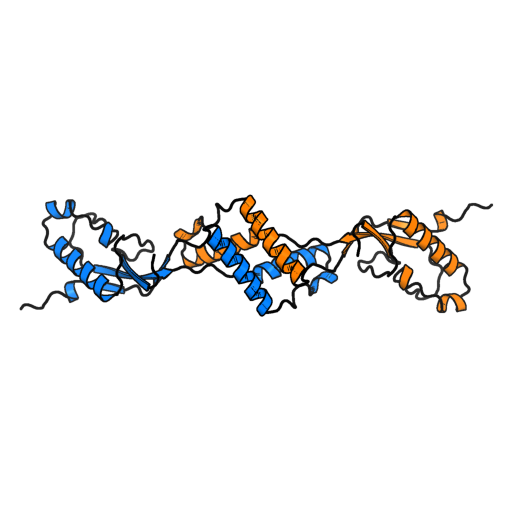CA 1
ATOM 1699 C C . ASP B 1 51 ? -8.719 38.125 21.656 1 88.25 51 ASP B C 1
ATOM 1701 O O . ASP B 1 51 ? -8.289 38.625 20.625 1 88.25 51 ASP B O 1
ATOM 1705 N N . LEU B 1 52 ? -8.008 37.25 22.422 1 90.69 52 LEU B N 1
ATOM 1706 C CA . LEU B 1 52 ? -6.664 36.844 22.062 1 90.69 52 LEU B CA 1
ATOM 1707 C C . LEU B 1 52 ? -6.699 35.531 21.281 1 90.69 52 LEU B C 1
ATOM 1709 O O . LEU B 1 52 ? -5.66 35.031 20.844 1 90.69 52 LEU B O 1
ATOM 1713 N N . SER B 1 53 ? -7.863 35 21.016 1 88.06 53 SER B N 1
ATOM 1714 C CA . SER B 1 53 ? -8.008 33.688 20.422 1 88.06 53 SER B CA 1
ATOM 1715 C C . SER B 1 53 ? -7.504 33.688 18.984 1 88.06 53 SER B C 1
ATOM 1717 O O . SER B 1 53 ? -6.777 32.75 18.578 1 88.06 53 SER B O 1
ATOM 1719 N N . ASP B 1 54 ? -7.738 34.656 18.188 1 87 54 ASP B N 1
ATOM 1720 C CA . ASP B 1 54 ? -7.355 34.719 16.781 1 87 54 ASP B CA 1
ATOM 1721 C C . ASP B 1 54 ? -5.84 34.812 16.625 1 87 54 ASP B C 1
ATOM 1723 O O . ASP B 1 54 ? -5.258 34.219 15.711 1 87 54 ASP B O 1
ATOM 1727 N N . GLY B 1 55 ? -5.215 35.562 17.594 1 89.25 55 GLY B N 1
ATOM 1728 C CA . GLY B 1 55 ? -3.789 35.812 17.469 1 89.25 55 GLY B CA 1
ATOM 1729 C C . GLY B 1 55 ? -2.934 34.812 18.203 1 89.25 55 GLY B C 1
ATOM 1730 O O . GLY B 1 55 ? -1.881 34.406 17.719 1 89.25 55 GLY B O 1
ATOM 1731 N N . LEU B 1 56 ? -3.402 34.375 19.344 1 93.06 56 LEU B N 1
ATOM 1732 C CA . LEU B 1 56 ? -2.527 33.562 20.188 1 93.06 56 LEU B CA 1
ATOM 1733 C C . LEU B 1 56 ? -3.191 32.25 20.578 1 93.06 56 LEU B C 1
ATOM 1735 O O . LEU B 1 56 ? -2.635 31.469 21.359 1 93.06 56 LEU B O 1
ATOM 1739 N N . ASN B 1 57 ? -4.336 32.031 20.031 1 91.06 57 ASN B N 1
ATOM 1740 C CA . ASN B 1 57 ? -5.062 30.812 20.359 1 91.06 57 ASN B CA 1
ATOM 1741 C C . ASN B 1 57 ? -5.168 30.609 21.859 1 91.06 57 ASN B C 1
ATOM 1743 O O . ASN B 1 57 ? -4.863 29.516 22.375 1 91.06 57 ASN B O 1
ATOM 1747 N N . MET B 1 58 ? -5.445 31.703 22.594 1 87.62 58 MET B N 1
ATOM 1748 C CA . MET B 1 58 ? -5.535 31.578 24.047 1 87.62 58 MET B CA 1
ATOM 1749 C C . MET B 1 58 ? -6.637 32.5 24.609 1 87.62 58 MET B C 1
ATOM 1751 O O . MET B 1 58 ? -7.02 33.469 23.953 1 87.62 58 MET B O 1
ATOM 1755 N N . ARG B 1 59 ? -7.223 32 25.75 1 82.25 59 ARG B N 1
ATOM 1756 C CA . ARG B 1 59 ? -8.094 32.812 26.594 1 82.25 59 ARG B CA 1
ATOM 1757 C C . ARG B 1 59 ? -7.547 32.938 28 1 82.25 59 ARG B C 1
ATOM 1759 O O . ARG B 1 59 ? -7.488 31.953 28.734 1 82.25 59 ARG B O 1
ATOM 1766 N N . PRO B 1 60 ? -7.176 34.188 28.328 1 81.94 60 PRO B N 1
ATOM 1767 C CA . PRO B 1 60 ? -6.613 34.312 29.672 1 81.94 60 PRO B CA 1
ATOM 1768 C C . PRO B 1 60 ? -7.633 34.031 30.766 1 81.94 60 PRO B C 1
ATOM 1770 O O . PRO B 1 60 ? -8.812 34.375 30.641 1 81.94 60 PRO B O 1
ATOM 1773 N N . LEU B 1 61 ? -7.367 33.219 31.719 1 76 61 LEU B N 1
ATOM 1774 C CA . LEU B 1 61 ? -8.266 32.875 32.812 1 76 61 LEU B CA 1
ATOM 1775 C C . LEU B 1 61 ? -8.492 34.062 33.719 1 76 61 LEU B C 1
ATOM 1777 O O . LEU B 1 61 ? -9.633 34.344 34.125 1 76 61 LEU B O 1
ATOM 1781 N N . ASP B 1 62 ? -7.488 34.719 34.188 1 78.94 62 ASP B N 1
ATOM 1782 C CA . ASP B 1 62 ? -7.633 35.688 35.25 1 78.94 62 ASP B CA 1
ATOM 1783 C C . ASP B 1 62 ? -7.234 37.094 34.781 1 78.94 62 ASP B C 1
ATOM 1785 O O . ASP B 1 62 ? -6.859 37.938 35.562 1 78.94 62 ASP B O 1
ATOM 1789 N N . TYR B 1 63 ? -7.25 37.25 33.469 1 82.5 63 TYR B N 1
ATOM 1790 C CA . TYR B 1 63 ? -7.012 38.531 32.844 1 82.5 63 TYR B CA 1
ATOM 1791 C C . 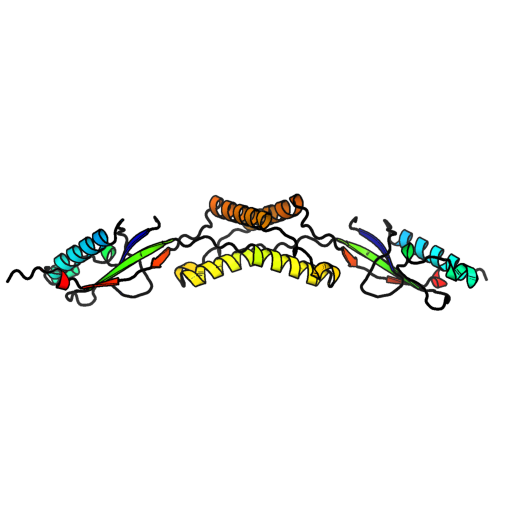TYR B 1 63 ? -5.707 39.156 33.344 1 82.5 63 TYR B C 1
ATOM 1793 O O . TYR B 1 63 ? -5.598 40.375 33.469 1 82.5 63 TYR B O 1
ATOM 1801 N N . GLU B 1 64 ? -4.797 38.25 33.75 1 88.5 64 GLU B N 1
ATOM 1802 C CA . GLU B 1 64 ? -3.469 38.719 34.125 1 88.5 64 GLU B CA 1
ATOM 1803 C C . GLU B 1 64 ? -2.656 39.156 32.906 1 88.5 64 GLU B C 1
ATOM 1805 O O . GLU B 1 64 ? -3.023 38.812 31.766 1 88.5 64 GLU B O 1
ATOM 1810 N N . ASN B 1 65 ? -1.615 39.969 33.219 1 92.31 65 ASN B N 1
ATOM 1811 C CA . ASN B 1 65 ? -0.682 40.312 32.156 1 92.31 65 ASN B CA 1
ATOM 1812 C C . ASN B 1 65 ? 0.011 39.062 31.609 1 92.31 65 ASN B C 1
ATOM 1814 O O . ASN B 1 65 ? 0.317 38.156 32.344 1 92.31 65 ASN B O 1
ATOM 1818 N N . ILE B 1 66 ? 0.148 39.094 30.328 1 93.81 66 ILE B N 1
ATOM 1819 C CA . ILE B 1 66 ? 0.85 38 29.625 1 93.81 66 ILE B CA 1
ATOM 1820 C C . ILE B 1 66 ? 2.109 38.562 28.969 1 93.81 66 ILE B C 1
ATOM 1822 O O . ILE B 1 66 ? 2.049 39.562 28.234 1 93.81 66 ILE B O 1
ATOM 1826 N N . TYR B 1 67 ? 3.234 37.875 29.172 1 95.44 67 TYR B N 1
ATOM 1827 C CA . TYR B 1 67 ? 4.469 38.5 28.703 1 95.44 67 TYR B CA 1
ATOM 1828 C C . TYR B 1 67 ? 5.176 37.594 27.703 1 95.44 67 TYR B C 1
ATOM 1830 O O . TYR B 1 67 ? 6.18 38 27.094 1 95.44 67 TYR B O 1
ATOM 1838 N N . THR B 1 68 ? 4.605 36.406 27.5 1 96.31 68 THR B N 1
ATOM 1839 C CA . THR B 1 68 ? 5.289 35.5 26.578 1 96.31 68 THR B CA 1
ATOM 1840 C C . THR B 1 68 ? 4.309 34.906 25.578 1 96.31 68 THR B C 1
ATOM 1842 O O . THR B 1 68 ? 3.109 34.812 25.859 1 96.31 68 THR B O 1
ATOM 1845 N N . PHE B 1 69 ? 4.785 34.562 24.469 1 96.75 69 PHE B N 1
ATOM 1846 C CA . PHE B 1 69 ? 4.078 33.781 23.453 1 96.75 69 PHE B CA 1
ATOM 1847 C C . PHE B 1 69 ? 5.055 32.969 22.625 1 96.75 69 PHE B C 1
ATOM 1849 O O . PHE B 1 69 ? 6.27 33.062 22.797 1 96.75 69 PHE B O 1
ATOM 1856 N N . PHE B 1 70 ? 4.48 32.125 21.828 1 96.94 70 PHE B N 1
ATOM 1857 C CA . PHE B 1 70 ? 5.32 31.25 21.016 1 96.94 70 PHE B CA 1
ATOM 1858 C C . PHE B 1 70 ? 5.113 31.531 19.531 1 96.94 70 PHE B C 1
ATOM 1860 O O . PHE B 1 70 ? 3.992 31.797 19.094 1 96.94 70 PHE B O 1
ATOM 1867 N N . VAL B 1 71 ? 6.18 31.5 18.781 1 96.69 71 VAL B N 1
ATOM 1868 C CA . VAL B 1 71 ? 6.145 31.547 17.328 1 96.69 71 VAL B CA 1
ATOM 1869 C C . VAL B 1 71 ? 6.676 30.234 16.75 1 96.69 71 VAL B C 1
ATOM 1871 O O . VAL B 1 71 ? 7.582 29.625 17.328 1 96.69 71 VAL B O 1
ATOM 1874 N N . GLY B 1 72 ? 6.07 29.797 15.711 1 95.38 72 GLY B N 1
ATOM 1875 C CA . GLY B 1 72 ? 6.516 28.578 15.023 1 95.38 72 GLY B CA 1
ATOM 1876 C C . GLY B 1 72 ? 6.246 28.609 13.531 1 95.38 72 GLY B C 1
ATOM 1877 O O . GLY B 1 72 ? 5.371 29.344 13.07 1 95.38 72 GLY B O 1
ATOM 1878 N N . GLN B 1 73 ? 7.09 27.844 12.812 1 94.88 73 GLN B N 1
ATOM 1879 C CA . GLN B 1 73 ? 6.941 27.766 11.359 1 94.88 73 GLN B CA 1
ATOM 1880 C C . GLN B 1 73 ? 6.035 26.609 10.961 1 94.88 73 GLN B C 1
ATOM 1882 O O . GLN B 1 73 ? 6.176 25.5 11.477 1 94.88 73 GLN B O 1
ATOM 1887 N N . ILE B 1 74 ? 5.113 26.938 10.016 1 92.5 74 ILE B N 1
ATOM 1888 C CA . ILE B 1 74 ? 4.168 25.938 9.516 1 92.5 74 ILE B CA 1
ATOM 1889 C C . ILE B 1 74 ? 4.852 25.062 8.477 1 92.5 74 ILE B C 1
ATOM 1891 O O . ILE B 1 74 ? 5.453 25.562 7.523 1 92.5 74 ILE B O 1
ATOM 1895 N N . GLU B 1 75 ? 4.824 23.75 8.758 1 91.75 75 GLU B N 1
ATOM 1896 C CA . GLU B 1 75 ? 5.312 22.766 7.801 1 91.75 75 GLU B CA 1
ATOM 1897 C C . GLU B 1 75 ? 4.176 21.875 7.309 1 91.75 75 GLU B C 1
ATOM 1899 O O . GLU B 1 75 ? 3.508 21.203 8.109 1 91.75 75 GLU B O 1
ATOM 1904 N N . GLU B 1 76 ? 4.055 21.906 5.965 1 90.06 76 GLU B N 1
ATOM 1905 C CA . GLU B 1 76 ? 3.027 21.047 5.383 1 90.06 76 GLU B CA 1
ATOM 1906 C C . GLU B 1 76 ? 3.4 19.562 5.516 1 90.06 76 GLU B C 1
ATOM 1908 O O . GLU B 1 76 ? 4.582 19.219 5.543 1 90.06 76 GLU B O 1
ATOM 1913 N N . VAL B 1 77 ? 2.377 18.766 5.66 1 93 77 VAL B N 1
ATOM 1914 C CA . VAL B 1 77 ? 2.588 17.328 5.727 1 93 77 VAL B CA 1
ATOM 1915 C C . VAL B 1 77 ? 2.545 16.734 4.324 1 93 77 VAL B C 1
ATOM 1917 O O . VAL B 1 77 ? 1.564 16.906 3.598 1 93 77 VAL B O 1
ATOM 1920 N N . GLU B 1 78 ? 3.623 16.125 3.965 1 93.44 78 GLU B N 1
ATOM 1921 C CA . GLU B 1 78 ? 3.697 15.508 2.641 1 93.44 78 GLU B CA 1
ATOM 1922 C C . GLU B 1 78 ? 2.887 14.211 2.586 1 93.44 78 GLU B C 1
ATOM 1924 O O . GLU B 1 78 ? 2.752 13.516 3.594 1 93.44 78 GLU B O 1
ATOM 1929 N N . PHE B 1 79 ? 2.305 13.992 1.394 1 97.06 79 PHE B N 1
ATOM 1930 C CA . PHE B 1 79 ? 1.664 12.703 1.159 1 97.06 79 PHE B CA 1
ATOM 1931 C C . PHE B 1 79 ? 2.695 11.586 1.134 1 97.06 79 PHE B C 1
ATOM 1933 O O . PHE B 1 79 ? 3.609 11.594 0.305 1 97.06 79 PHE B O 1
ATOM 1940 N N . PRO B 1 80 ? 2.59 10.555 2.035 1 97.31 80 PRO B N 1
ATOM 1941 C CA . PRO B 1 80 ? 3.627 9.531 2.164 1 97.31 80 PRO B CA 1
ATOM 1942 C C . PRO B 1 80 ? 3.666 8.578 0.97 1 97.31 80 PRO B C 1
ATOM 1944 O O . PRO B 1 80 ? 2.617 8.211 0.436 1 97.31 80 PRO B O 1
ATOM 1947 N N . THR B 1 81 ? 4.852 8.305 0.586 1 96.44 81 THR B N 1
ATOM 1948 C CA . THR B 1 81 ? 5.035 7.273 -0.426 1 96.44 81 THR B CA 1
ATOM 1949 C C . THR B 1 81 ? 5.109 5.895 0.219 1 96.44 81 THR B C 1
ATOM 1951 O O . THR B 1 81 ? 6.051 5.598 0.962 1 96.44 81 THR B O 1
ATOM 1954 N N . GLU B 1 82 ? 4.246 5.027 0.004 1 98.06 82 GLU B N 1
ATOM 1955 C CA . GLU B 1 82 ? 4.176 3.705 0.617 1 98.06 82 GLU B CA 1
ATOM 1956 C C . GLU B 1 82 ? 4.227 2.605 -0.438 1 98.06 82 GLU B C 1
ATOM 1958 O O . GLU B 1 82 ? 3.613 1.548 -0.272 1 98.06 82 GLU B O 1
ATOM 1963 N N . VAL B 1 83 ? 4.965 2.848 -1.493 1 98.31 83 VAL B N 1
ATOM 1964 C CA . VAL B 1 83 ? 5 1.928 -2.625 1 98.31 83 VAL B CA 1
ATOM 1965 C C . VAL B 1 83 ? 5.789 0.674 -2.246 1 98.31 83 VAL B C 1
ATOM 1967 O O . VAL B 1 83 ? 5.375 -0.444 -2.562 1 98.31 83 VAL B O 1
ATOM 1970 N N . ASP B 1 84 ? 6.965 0.83 -1.581 1 98.19 84 ASP B N 1
ATOM 1971 C CA . ASP B 1 84 ? 7.75 -0.332 -1.181 1 98.19 84 ASP B CA 1
ATOM 1972 C C . ASP B 1 84 ? 6.93 -1.276 -0.304 1 98.19 84 ASP B C 1
ATOM 1974 O O . ASP B 1 84 ? 6.91 -2.486 -0.537 1 98.19 84 ASP B O 1
ATOM 1978 N N . THR B 1 85 ? 6.305 -0.705 0.686 1 98.12 85 THR B N 1
ATOM 1979 C CA . THR B 1 85 ? 5.473 -1.501 1.582 1 98.12 85 THR B CA 1
ATOM 1980 C C . THR B 1 85 ? 4.332 -2.162 0.815 1 98.12 85 THR B C 1
ATOM 1982 O O . THR B 1 85 ? 3.996 -3.322 1.068 1 98.12 85 THR B O 1
ATOM 1985 N N . LEU B 1 86 ? 3.705 -1.445 -0.062 1 98.69 86 LEU B N 1
ATOM 1986 C CA . LEU B 1 86 ? 2.635 -1.973 -0.899 1 98.69 86 LEU B CA 1
ATOM 1987 C C . LEU B 1 86 ? 3.1 -3.207 -1.664 1 98.69 86 LEU B C 1
ATOM 1989 O O . LEU B 1 86 ? 2.451 -4.254 -1.613 1 98.69 86 LEU B O 1
ATOM 1993 N N . LEU B 1 87 ? 4.195 -3.094 -2.396 1 98.56 87 LEU B N 1
ATOM 1994 C CA . LEU B 1 87 ? 4.707 -4.188 -3.217 1 98.56 87 LEU B CA 1
ATOM 1995 C C . LEU B 1 87 ? 5.102 -5.379 -2.35 1 98.56 87 LEU B C 1
ATOM 1997 O O . LEU B 1 87 ? 4.902 -6.531 -2.742 1 98.56 87 LEU B O 1
ATOM 2001 N N . GLU B 1 88 ? 5.715 -5.109 -1.227 1 98 88 GLU B N 1
ATOM 2002 C CA . GLU B 1 88 ? 6.047 -6.18 -0.289 1 98 88 GLU B CA 1
ATOM 2003 C C . GLU B 1 88 ? 4.797 -6.945 0.137 1 98 88 GLU B C 1
ATOM 2005 O O . GLU B 1 88 ? 4.809 -8.172 0.201 1 98 88 GLU B O 1
ATOM 2010 N N . ASN B 1 89 ? 3.756 -6.23 0.476 1 98.06 89 ASN B N 1
ATOM 2011 C CA . ASN B 1 89 ? 2.512 -6.875 0.883 1 98.06 89 ASN B CA 1
ATOM 2012 C C . ASN B 1 89 ? 1.925 -7.723 -0.244 1 98.06 89 ASN B C 1
ATOM 2014 O O . ASN B 1 89 ? 1.446 -8.828 -0.008 1 98.06 89 ASN B O 1
ATOM 2018 N N . ILE B 1 90 ? 1.939 -7.188 -1.447 1 98.31 90 ILE B N 1
ATOM 2019 C CA . ILE B 1 90 ? 1.451 -7.938 -2.6 1 98.31 90 ILE B CA 1
ATOM 2020 C C . ILE B 1 90 ? 2.27 -9.219 -2.766 1 98.31 90 ILE B C 1
ATOM 2022 O O . ILE B 1 90 ? 1.709 -10.305 -2.92 1 98.31 90 ILE B O 1
ATOM 2026 N N . ALA B 1 91 ? 3.584 -9.086 -2.787 1 97.81 91 ALA B N 1
ATOM 2027 C CA . ALA B 1 91 ? 4.469 -10.242 -2.918 1 97.81 91 ALA B CA 1
ATOM 2028 C C . ALA B 1 91 ? 4.188 -11.273 -1.834 1 97.81 91 ALA B C 1
ATOM 2030 O O . ALA B 1 91 ? 4.164 -12.477 -2.107 1 97.81 91 ALA B O 1
ATOM 2031 N N . GLN B 1 92 ? 4.047 -10.82 -0.588 1 97.62 92 GLN B N 1
ATOM 2032 C CA . GLN B 1 92 ? 3.738 -11.719 0.516 1 97.62 92 GLN B CA 1
ATOM 2033 C C . GLN B 1 92 ? 2.432 -12.469 0.267 1 97.62 92 GLN B C 1
ATOM 2035 O O . GLN B 1 92 ? 2.342 -13.672 0.525 1 97.62 92 GLN B O 1
ATOM 2040 N N . CYS B 1 93 ? 1.396 -11.766 -0.145 1 96.62 93 CYS B N 1
ATOM 2041 C CA . CYS B 1 93 ? 0.121 -12.406 -0.455 1 96.62 93 CYS B CA 1
ATOM 2042 C C . CYS B 1 93 ? 0.302 -13.516 -1.48 1 96.62 93 CYS B C 1
ATOM 2044 O O . CYS B 1 93 ? -0.249 -14.609 -1.324 1 96.62 93 CYS B O 1
ATOM 2046 N N . VAL B 1 94 ? 1.047 -13.219 -2.549 1 96.06 94 VAL B N 1
ATOM 2047 C CA . VAL B 1 94 ? 1.297 -14.211 -3.59 1 96.06 94 VAL B CA 1
ATOM 2048 C C . VAL B 1 94 ? 2.09 -15.383 -3.008 1 96.06 94 VAL B C 1
ATOM 2050 O O . VAL B 1 94 ? 1.755 -16.547 -3.242 1 96.06 94 VAL B O 1
ATOM 2053 N N . TYR B 1 95 ? 3.146 -15.133 -2.227 1 94.88 95 TYR B N 1
ATOM 2054 C CA . TYR B 1 95 ? 3.941 -16.172 -1.574 1 94.88 95 TYR B CA 1
ATOM 2055 C C . TYR B 1 95 ? 3.062 -17.078 -0.721 1 94.88 95 TYR B C 1
ATOM 2057 O O . TYR B 1 95 ? 3.234 -18.297 -0.719 1 94.88 95 TYR B O 1
ATOM 2065 N N . ASP B 1 96 ? 2.223 -16.5 0.049 1 94.19 96 ASP B N 1
ATOM 2066 C CA . ASP B 1 96 ? 1.34 -17.266 0.924 1 94.19 96 ASP B CA 1
ATOM 2067 C C . ASP B 1 96 ? 0.474 -18.234 0.12 1 94.19 96 ASP B C 1
ATOM 2069 O O . ASP B 1 96 ? 0.11 -19.312 0.611 1 94.19 96 ASP B O 1
ATOM 2073 N N . GLU B 1 97 ? 0.168 -17.797 -1.057 1 90.25 97 GLU B N 1
ATOM 2074 C CA . GLU B 1 97 ? -0.723 -18.609 -1.885 1 90.25 97 GLU B CA 1
ATOM 2075 C C . GLU B 1 97 ? 0.047 -19.703 -2.619 1 90.25 97 GLU B C 1
ATOM 2077 O O . GLU B 1 97 ? -0.446 -20.812 -2.77 1 90.25 97 GLU B O 1
ATOM 2082 N N . VAL B 1 98 ? 1.28 -19.422 -3.111 1 89.06 98 VAL B N 1
ATOM 2083 C CA . VAL B 1 98 ? 1.932 -20.344 -4.035 1 89.06 98 VAL B CA 1
ATOM 2084 C C . VAL B 1 98 ? 3.199 -20.906 -3.398 1 89.06 98 VAL B C 1
ATOM 2086 O O . VAL B 1 98 ? 3.844 -21.797 -3.961 1 89.06 98 VAL B O 1
ATOM 2089 N N . GLY B 1 99 ? 3.607 -20.391 -2.283 1 88.44 99 GLY B N 1
ATOM 2090 C CA . GLY B 1 99 ? 4.789 -20.875 -1.585 1 88.44 99 GLY B CA 1
ATOM 2091 C C . GLY B 1 99 ? 6.086 -20.484 -2.262 1 88.44 99 GLY B C 1
ATOM 2092 O O . GLY B 1 99 ? 6.285 -19.312 -2.596 1 88.44 99 GLY B O 1
ATOM 2093 N N . GLU B 1 100 ? 7.039 -21.438 -2.484 1 85.12 100 GLU B N 1
ATOM 2094 C CA . GLU B 1 100 ? 8.398 -21.203 -2.951 1 85.12 100 GLU B CA 1
ATOM 2095 C C . GLU B 1 100 ? 8.398 -20.531 -4.328 1 85.12 100 GLU B C 1
ATOM 2097 O O . GLU B 1 100 ? 9.312 -19.766 -4.648 1 85.12 100 GLU B O 1
ATOM 2102 N N . CYS B 1 101 ? 7.398 -20.781 -5.148 1 82.56 101 CYS B N 1
ATOM 2103 C CA . CYS B 1 101 ? 7.305 -20.219 -6.488 1 82.56 101 CYS B CA 1
ATOM 2104 C C . CYS B 1 101 ? 7.137 -18.703 -6.426 1 82.56 101 CYS B C 1
ATOM 2106 O O . CYS B 1 101 ? 7.422 -18 -7.398 1 82.56 101 CYS B O 1
ATOM 2108 N N . GLY B 1 102 ? 6.672 -18.219 -5.289 1 89.19 102 GLY B N 1
ATOM 2109 C CA . GLY B 1 102 ? 6.457 -16.797 -5.102 1 89.19 102 GLY B CA 1
ATOM 2110 C C . GLY B 1 102 ? 7.617 -16.094 -4.418 1 89.19 102 GLY B C 1
ATOM 2111 O O . GLY B 1 102 ? 7.586 -14.883 -4.207 1 89.19 102 GLY B O 1
ATOM 2112 N N . GLU B 1 103 ? 8.734 -16.719 -3.891 1 90.38 103 GLU B N 1
ATOM 2113 C CA . GLU B 1 103 ? 9.797 -16.203 -3.025 1 90.38 103 GLU B CA 1
ATOM 2114 C C . GLU B 1 103 ? 10.484 -14.992 -3.652 1 90.38 103 GLU B C 1
ATOM 2116 O O . GLU B 1 103 ? 10.867 -14.055 -2.947 1 90.38 103 GLU B O 1
ATOM 2121 N N . GLU B 1 104 ? 10.555 -14.797 -4.992 1 93.31 104 GLU B N 1
ATOM 2122 C CA . GLU B 1 104 ? 11.266 -13.688 -5.621 1 93.31 104 GLU B CA 1
ATOM 2123 C C . GLU B 1 104 ? 10.305 -12.805 -6.418 1 93.31 104 GLU B C 1
ATOM 2125 O O . GLU B 1 104 ? 10.742 -11.93 -7.168 1 93.31 104 GLU B O 1
ATOM 2130 N N . TYR B 1 105 ? 9.086 -13.023 -6.168 1 95.81 105 TYR B N 1
ATOM 2131 C CA . TYR B 1 105 ? 8.078 -12.242 -6.883 1 95.81 105 TYR B CA 1
ATOM 2132 C C . TYR B 1 105 ? 8.172 -10.766 -6.512 1 95.81 105 TYR B C 1
ATOM 2134 O O . TYR B 1 105 ? 8.203 -10.414 -5.332 1 95.81 105 TYR B O 1
ATOM 2142 N N . LEU B 1 106 ? 8.367 -9.789 -7.496 1 97.56 106 LEU B N 1
ATOM 2143 C CA . LEU B 1 106 ? 8.414 -8.328 -7.477 1 97.56 106 LEU B CA 1
ATOM 2144 C C . LEU B 1 106 ? 9.742 -7.836 -6.914 1 97.56 106 LEU B C 1
ATOM 2146 O O . LEU B 1 106 ? 9.906 -6.645 -6.641 1 97.56 106 LEU B O 1
ATOM 2150 N N . ASN B 1 107 ? 10.766 -8.758 -6.684 1 96.38 107 ASN B N 1
ATOM 2151 C CA . ASN B 1 107 ? 12.102 -8.359 -6.242 1 96.38 107 ASN B CA 1
ATOM 2152 C C . ASN B 1 107 ? 12.836 -7.59 -7.332 1 96.38 107 ASN B C 1
ATOM 2154 O O . ASN B 1 107 ? 13.836 -6.926 -7.055 1 96.38 107 ASN B O 1
ATOM 2158 N N . ASP B 1 108 ? 12.266 -7.641 -8.531 1 96.19 108 ASP B N 1
ATOM 2159 C CA . ASP B 1 108 ? 12.977 -7.047 -9.656 1 96.19 108 ASP B CA 1
ATOM 2160 C C . ASP B 1 108 ? 12.305 -5.746 -10.102 1 96.19 108 ASP B C 1
ATOM 2162 O O . ASP B 1 108 ? 12.656 -5.184 -11.141 1 96.19 108 ASP B O 1
ATOM 2166 N N . VAL B 1 109 ? 11.391 -5.266 -9.414 1 98.19 109 VAL B N 1
ATOM 2167 C CA . VAL B 1 109 ? 10.758 -3.998 -9.773 1 98.19 109 VAL B CA 1
ATOM 2168 C C . VAL B 1 109 ? 11.797 -2.879 -9.75 1 98.19 109 VAL B C 1
ATOM 2170 O O . VAL B 1 109 ? 12.477 -2.678 -8.742 1 98.19 109 VAL B O 1
ATOM 2173 N N . THR B 1 110 ? 11.883 -2.107 -10.75 1 98.12 110 THR B N 1
ATOM 2174 C CA . THR B 1 110 ? 12.906 -1.072 -10.867 1 98.12 110 THR B CA 1
ATOM 2175 C C . THR B 1 110 ? 12.5 0.174 -10.078 1 98.12 110 THR B C 1
ATOM 2177 O O . THR B 1 110 ? 11.32 0.399 -9.828 1 98.12 110 THR B O 1
ATOM 2180 N N . GLN B 1 111 ? 13.562 0.928 -9.766 1 98.12 111 GLN B N 1
ATOM 2181 C CA . GLN B 1 111 ? 13.297 2.182 -9.07 1 98.12 111 GLN B CA 1
ATOM 2182 C C . GLN B 1 111 ? 12.43 3.109 -9.914 1 98.12 111 GLN B C 1
ATOM 2184 O O . GLN B 1 111 ? 11.547 3.791 -9.383 1 98.12 111 GLN B O 1
ATOM 2189 N N . GLU B 1 112 ? 12.688 3.141 -11.156 1 98.31 112 GLU B N 1
ATOM 2190 C CA . GLU B 1 112 ? 11.891 3.955 -12.078 1 98.31 112 GLU B CA 1
ATOM 2191 C C . GLU B 1 112 ? 10.414 3.582 -12.016 1 98.31 112 GLU B C 1
ATOM 2193 O O . GLU B 1 112 ? 9.547 4.457 -11.961 1 98.31 112 GLU B O 1
ATOM 2198 N N . HIS B 1 113 ? 10.094 2.318 -12.047 1 98.56 113 HIS B N 1
ATOM 2199 C CA . HIS B 1 113 ? 8.703 1.872 -12.008 1 98.56 113 HIS B CA 1
ATOM 2200 C C . HIS B 1 113 ? 8.062 2.176 -10.656 1 98.56 113 HIS B C 1
ATOM 2202 O O . HIS B 1 113 ? 6.871 2.482 -10.586 1 98.56 113 HIS B O 1
ATOM 2208 N N . LYS B 1 114 ? 8.852 2.045 -9.594 1 98.56 114 LYS B N 1
ATOM 2209 C CA . LYS B 1 114 ? 8.336 2.406 -8.273 1 98.56 114 LYS B CA 1
ATOM 2210 C C . LYS B 1 114 ? 7.941 3.877 -8.227 1 98.56 114 LYS B C 1
ATOM 2212 O O . LYS B 1 114 ? 6.902 4.227 -7.664 1 98.56 114 LYS B O 1
ATOM 2217 N N . GLU B 1 115 ? 8.781 4.688 -8.766 1 98.38 115 GLU B N 1
ATOM 2218 C CA . GLU B 1 115 ? 8.492 6.117 -8.789 1 98.38 115 GLU B CA 1
ATOM 2219 C C . GLU B 1 115 ? 7.234 6.414 -9.602 1 98.38 115 GLU B C 1
ATOM 2221 O O . GLU B 1 115 ? 6.418 7.246 -9.211 1 98.38 115 GLU B O 1
ATOM 2226 N N . GLN B 1 116 ? 7.141 5.77 -10.656 1 98.38 116 GLN B N 1
ATOM 2227 C CA . GLN B 1 116 ? 5.934 5.91 -11.469 1 98.38 116 GLN B CA 1
ATOM 2228 C C . GLN B 1 116 ? 4.688 5.539 -10.672 1 98.38 116 GLN B C 1
ATOM 2230 O O . GLN B 1 116 ? 3.666 6.223 -10.75 1 98.38 116 GLN B O 1
ATOM 2235 N N . LEU B 1 117 ? 4.738 4.414 -10.039 1 98.69 117 LEU B N 1
ATOM 2236 C CA . LEU B 1 117 ? 3.615 3.971 -9.219 1 98.69 117 LEU B CA 1
ATOM 2237 C C . LEU B 1 117 ? 3.312 4.98 -8.117 1 98.69 117 LEU B C 1
ATOM 2239 O O . LEU B 1 117 ? 2.146 5.285 -7.852 1 98.69 117 LEU B O 1
ATOM 2243 N N . SER B 1 118 ? 4.328 5.473 -7.473 1 98.62 118 SER B N 1
ATOM 2244 C CA . SER B 1 118 ? 4.164 6.5 -6.453 1 98.62 118 SER B CA 1
ATOM 2245 C C . SER B 1 118 ? 3.451 7.73 -7.012 1 98.62 118 SER B C 1
ATOM 2247 O O . SER B 1 118 ? 2.553 8.273 -6.371 1 98.62 118 SER B O 1
ATOM 2249 N N . ASP B 1 119 ? 3.877 8.172 -8.141 1 98.44 119 ASP B N 1
ATOM 2250 C CA . ASP B 1 119 ? 3.262 9.32 -8.789 1 98.44 119 ASP B CA 1
ATOM 2251 C C . ASP B 1 119 ? 1.789 9.062 -9.094 1 98.44 119 ASP B C 1
ATOM 2253 O O . ASP B 1 119 ? 0.95 9.953 -8.93 1 98.44 119 ASP B O 1
ATOM 2257 N N . LEU B 1 120 ? 1.526 7.898 -9.609 1 98.44 120 LEU B N 1
ATOM 2258 C CA . LEU B 1 120 ? 0.153 7.52 -9.922 1 98.44 120 LEU B CA 1
ATOM 2259 C C . LEU B 1 120 ? -0.732 7.613 -8.68 1 98.44 120 LEU B C 1
ATOM 2261 O O . LEU B 1 120 ? -1.844 8.141 -8.742 1 98.44 120 LEU B O 1
ATOM 2265 N N . ILE B 1 121 ? -0.239 7.086 -7.562 1 98.75 121 ILE B N 1
ATOM 2266 C CA . ILE B 1 121 ? -1.001 7.078 -6.32 1 98.75 121 ILE B CA 1
ATOM 2267 C C . ILE B 1 121 ? -1.16 8.508 -5.805 1 98.75 121 ILE B C 1
ATOM 2269 O O . ILE B 1 121 ? -2.236 8.891 -5.34 1 98.75 121 ILE B O 1
ATOM 2273 N N . TYR B 1 122 ? -0.13 9.281 -5.906 1 98.56 122 TYR B N 1
ATOM 2274 C CA . TYR B 1 122 ? -0.179 10.688 -5.504 1 98.56 122 TYR B CA 1
ATOM 2275 C C . TYR B 1 122 ? -1.22 11.445 -6.316 1 98.56 122 TYR B C 1
ATOM 2277 O O . TYR B 1 122 ? -2.027 12.195 -5.758 1 98.56 122 TYR B O 1
ATOM 2285 N N . GLU B 1 123 ? -1.197 11.32 -7.609 1 98.56 123 GLU B N 1
ATOM 2286 C CA . GLU B 1 123 ? -2.143 12.016 -8.477 1 98.56 123 GLU B CA 1
ATOM 2287 C C . GLU B 1 123 ? -3.58 11.594 -8.172 1 98.56 123 GLU B C 1
ATOM 2289 O O . GLU B 1 123 ? -4.492 12.422 -8.211 1 98.56 123 GLU B O 1
ATOM 2294 N N . TRP B 1 124 ? -3.805 10.328 -7.988 1 98.69 124 TRP B N 1
ATOM 2295 C CA . TRP B 1 124 ? -5.113 9.844 -7.562 1 98.69 124 TRP B CA 1
ATOM 2296 C C . TRP B 1 124 ? -5.582 10.57 -6.305 1 98.69 124 TRP B C 1
ATOM 2298 O O . TRP B 1 124 ? -6.711 11.062 -6.254 1 98.69 124 TRP B O 1
ATOM 2308 N N . ALA B 1 125 ? -4.699 10.602 -5.262 1 98.62 125 ALA B N 1
ATOM 2309 C CA . ALA B 1 125 ? -5.047 11.258 -4.008 1 98.62 125 ALA B CA 1
ATOM 2310 C C . ALA B 1 125 ? -5.348 12.734 -4.23 1 98.62 125 ALA B C 1
ATOM 2312 O O . ALA B 1 125 ? -6.289 13.281 -3.646 1 98.62 125 ALA B O 1
ATOM 2313 N N . LYS B 1 126 ? -4.559 13.344 -5.059 1 97.75 126 LYS B N 1
ATOM 2314 C CA . LYS B 1 126 ? -4.715 14.758 -5.367 1 97.75 126 LYS B CA 1
ATOM 2315 C C . LYS B 1 126 ? -6.047 15.031 -6.062 1 97.75 126 LYS B C 1
ATOM 2317 O O . LYS B 1 126 ? -6.793 15.922 -5.66 1 97.75 126 LYS B O 1
ATOM 2322 N N . GLN B 1 127 ? -6.395 14.297 -7.008 1 97.81 127 GLN B N 1
ATOM 2323 C CA . GLN B 1 127 ? -7.613 14.477 -7.793 1 97.81 127 GLN B CA 1
ATOM 2324 C C . GLN B 1 127 ? -8.852 14.242 -6.934 1 97.81 127 GLN B C 1
ATOM 2326 O O . GLN B 1 127 ? -9.891 14.875 -7.148 1 97.81 127 GLN B O 1
ATOM 2331 N N . ARG B 1 128 ? -8.781 13.461 -5.973 1 97.5 128 ARG B N 1
ATOM 2332 C CA . ARG B 1 128 ? -9.938 13.094 -5.16 1 97.5 128 ARG B CA 1
ATOM 2333 C C . ARG B 1 128 ? -9.938 13.852 -3.838 1 97.5 128 ARG B C 1
ATOM 2335 O O . ARG B 1 128 ? -10.766 13.586 -2.961 1 97.5 128 ARG B O 1
ATOM 2342 N N . ASP B 1 129 ? -8.945 14.688 -3.639 1 96.31 129 ASP B N 1
ATOM 2343 C CA . ASP B 1 129 ? -8.828 15.555 -2.475 1 96.31 129 ASP B CA 1
ATOM 2344 C C . ASP B 1 129 ? -8.555 14.75 -1.208 1 96.31 129 ASP B C 1
ATOM 2346 O O . ASP B 1 129 ? -9.219 14.938 -0.189 1 96.31 129 ASP B O 1
ATOM 2350 N N . TYR B 1 130 ? -7.602 13.781 -1.329 1 97.56 130 TYR B N 1
ATOM 2351 C CA . TYR B 1 130 ? -7.223 12.953 -0.187 1 97.56 130 TYR B CA 1
ATOM 2352 C C . TYR B 1 130 ? -5.828 13.32 0.31 1 97.56 130 TYR B C 1
ATOM 2354 O O . TYR B 1 130 ? -5.234 12.586 1.104 1 97.56 130 TYR B O 1
ATOM 2362 N N . LEU B 1 131 ? -5.289 14.445 -0.134 1 96.31 131 LEU B N 1
ATOM 2363 C CA . LEU B 1 131 ? -4.016 14.883 0.421 1 96.31 131 LEU B CA 1
ATOM 2364 C C . LEU B 1 131 ? -4.188 15.367 1.857 1 96.31 131 LEU B C 1
ATOM 2366 O O . LEU B 1 131 ? -5.262 15.852 2.23 1 96.31 131 LEU B O 1
ATOM 2370 N N . PRO B 1 132 ? -3.076 15.141 2.684 1 94.06 132 PRO B N 1
ATOM 2371 C CA . PRO B 1 132 ? -3.18 15.625 4.062 1 94.06 132 PRO B CA 1
ATOM 2372 C C . PRO B 1 132 ? -3.502 17.109 4.141 1 94.06 132 PRO B C 1
ATOM 2374 O O . PRO B 1 132 ? -2.914 17.922 3.412 1 94.06 132 PRO B O 1
ATOM 2377 N N . ALA B 1 133 ? -4.391 17.484 5 1 86.88 133 ALA B N 1
ATOM 2378 C CA . ALA B 1 133 ? -4.758 18.875 5.203 1 86.88 133 ALA B CA 1
ATOM 2379 C C . ALA B 1 133 ? -4.156 19.422 6.496 1 86.88 133 ALA B C 1
ATOM 2381 O O . ALA B 1 133 ? -4.27 20.609 6.785 1 86.88 133 ALA B O 1
ATOM 2382 N N . CYS B 1 134 ? -3.568 18.656 7.258 1 86.5 134 CYS B N 1
ATOM 2383 C CA . CYS B 1 134 ? -2.969 19.062 8.523 1 86.5 134 CYS B CA 1
ATOM 2384 C C . CYS B 1 134 ? -1.553 19.578 8.312 1 86.5 134 CYS B C 1
ATOM 2386 O O . CYS B 1 134 ? -1.048 19.578 7.191 1 86.5 134 CYS B O 1
ATOM 2388 N N . PHE B 1 135 ? -1.048 20.25 9.32 1 87.81 135 PHE B N 1
ATOM 2389 C CA . PHE B 1 135 ? 0.312 20.781 9.297 1 87.81 135 PHE B CA 1
ATOM 2390 C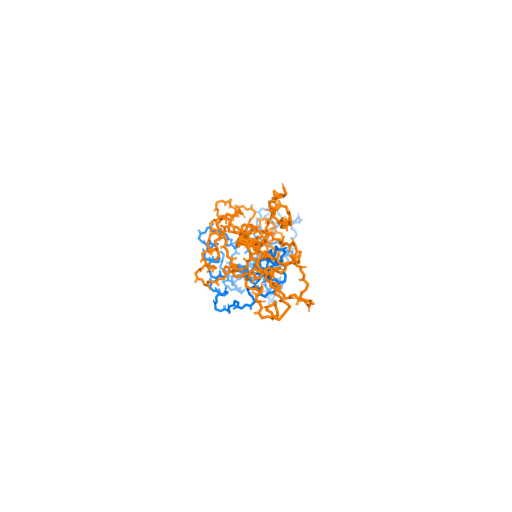 C . PHE B 1 135 ? 1.02 20.516 10.617 1 87.81 135 PHE B C 1
ATOM 2392 O O . PHE B 1 135 ? 0.386 20.125 11.594 1 87.81 135 PHE B O 1
ATOM 2399 N N . LYS B 1 136 ? 2.273 20.609 10.531 1 89.25 136 LYS B N 1
ATOM 2400 C CA . LYS B 1 136 ? 3.078 20.547 11.75 1 89.25 136 LYS B CA 1
ATOM 2401 C C . LYS B 1 136 ? 3.828 21.859 11.969 1 89.25 136 LYS B C 1
ATOM 2403 O O . LYS B 1 136 ? 3.951 22.672 11.047 1 89.25 136 LYS B O 1
ATOM 2408 N N . ILE B 1 137 ? 4.191 22.109 13.258 1 90.5 137 ILE B N 1
ATOM 2409 C CA . ILE B 1 137 ? 4.93 23.328 13.594 1 90.5 137 ILE B CA 1
ATOM 2410 C C . ILE B 1 137 ? 6.391 22.969 13.891 1 90.5 137 ILE B C 1
ATOM 2412 O O . ILE B 1 137 ? 6.672 22.047 14.648 1 90.5 137 ILE B O 1
ATOM 2416 N N . GLU B 1 138 ? 7.238 23.641 13.195 1 91.25 138 GLU B N 1
ATOM 2417 C CA . GLU B 1 138 ? 8.672 23.484 13.414 1 91.25 138 GLU B CA 1
ATOM 2418 C C . GLU B 1 138 ? 9.32 24.781 13.852 1 91.25 138 GLU B C 1
ATOM 2420 O O . GLU B 1 138 ? 8.703 25.859 13.758 1 91.25 138 GLU B O 1
ATOM 2425 N N . MET B 1 139 ? 10.57 24.719 14.516 1 93.69 139 MET B N 1
ATOM 2426 C CA . MET B 1 139 ? 11.367 25.875 14.922 1 93.69 139 MET B CA 1
ATOM 2427 C C . MET B 1 139 ? 10.586 26.75 15.898 1 93.69 139 MET B C 1
ATOM 2429 O O . MET B 1 139 ? 10.477 27.953 15.695 1 93.69 139 MET B O 1
ATOM 2433 N N . VAL B 1 140 ? 10 26.125 16.828 1 95.31 140 VAL B N 1
ATOM 2434 C CA . VAL B 1 140 ? 9.203 26.844 17.828 1 95.31 140 VAL B CA 1
ATOM 2435 C C . VAL B 1 140 ? 10.117 27.641 18.75 1 95.31 140 VAL B C 1
ATOM 2437 O O . VAL B 1 140 ? 11.156 27.141 19.188 1 95.31 140 VAL B O 1
ATOM 2440 N N . GLU B 1 141 ? 9.805 28.875 18.969 1 96.56 141 GLU B N 1
ATOM 2441 C CA . GLU B 1 141 ? 10.555 29.75 19.859 1 96.56 141 GLU B CA 1
ATOM 2442 C C . GLU B 1 141 ? 9.625 30.516 20.797 1 96.56 141 GLU B C 1
ATOM 2444 O O . GLU B 1 141 ? 8.562 30.984 20.391 1 96.56 141 GLU B O 1
ATOM 2449 N N . GLU B 1 142 ? 10.016 30.578 22.016 1 97.38 142 GLU B N 1
ATOM 2450 C CA . GLU B 1 142 ? 9.305 31.406 22.984 1 97.38 142 GLU B CA 1
ATOM 2451 C C . GLU B 1 142 ? 9.797 32.844 22.938 1 97.38 142 GLU B C 1
ATOM 2453 O O . GLU B 1 142 ? 11.008 33.094 22.953 1 97.38 142 GLU B O 1
ATOM 2458 N N . ILE B 1 143 ? 8.891 33.781 22.844 1 97.25 143 ILE B N 1
ATOM 2459 C CA . ILE B 1 143 ? 9.234 35.219 22.797 1 97.25 143 ILE B CA 1
ATOM 2460 C C . ILE B 1 143 ? 8.766 35.906 24.078 1 97.25 143 ILE B C 1
ATOM 2462 O O . ILE B 1 143 ? 7.609 35.75 24.484 1 97.25 143 ILE B O 1
ATOM 2466 N N . ASP B 1 144 ? 9.602 36.5 24.734 1 97.44 144 ASP B N 1
ATOM 2467 C CA . ASP B 1 144 ? 9.297 37.375 25.875 1 97.44 144 ASP B CA 1
ATOM 2468 C C . ASP B 1 144 ? 9.242 38.844 25.453 1 97.44 144 ASP B C 1
ATOM 2470 O O . ASP B 1 144 ? 10.258 39.438 25.094 1 97.44 144 ASP B O 1
ATOM 2474 N N . ILE B 1 145 ? 8.125 39.438 25.609 1 96.31 145 ILE B N 1
ATOM 2475 C CA . ILE B 1 145 ? 7.941 40.781 25.047 1 96.31 145 ILE B CA 1
ATOM 2476 C C . ILE B 1 145 ? 8.695 41.812 25.891 1 96.31 145 ILE B C 1
ATOM 2478 O O . ILE B 1 145 ? 8.906 42.938 25.453 1 96.31 145 ILE B O 1
ATOM 2482 N N . ARG B 1 146 ? 9.062 41.562 27.078 1 94.56 146 ARG B N 1
ATOM 2483 C CA . ARG B 1 146 ? 9.82 42.5 27.906 1 94.56 146 ARG B CA 1
ATOM 2484 C C . ARG B 1 146 ? 11.188 42.781 27.312 1 94.56 146 ARG B C 1
ATOM 2486 O O . ARG B 1 146 ? 11.812 43.812 27.641 1 94.56 146 ARG B O 1
ATOM 2493 N N . SER B 1 147 ? 11.547 41.906 26.391 1 92 147 SER B N 1
ATOM 2494 C CA . SER B 1 147 ? 12.828 42.094 25.734 1 92 147 SER B CA 1
ATOM 2495 C C . SER B 1 147 ? 12.742 43.188 24.672 1 92 147 SER B C 1
ATOM 2497 O O . SER B 1 147 ? 13.766 43.656 24.172 1 92 147 SER B O 1
ATOM 2499 N N . PHE B 1 148 ? 11.625 43.562 24.312 1 89.06 148 PHE B N 1
ATOM 2500 C CA . PHE B 1 148 ? 11.414 44.562 23.25 1 89.06 148 PHE B CA 1
ATOM 2501 C C . PHE B 1 148 ? 11.031 45.906 23.859 1 89.06 148 PHE B C 1
ATOM 2503 O O . PHE B 1 148 ? 10.906 46.875 23.141 1 89.06 148 PHE B O 1
ATOM 2510 N N . GLU B 1 149 ? 10.625 46.031 25.031 1 73.38 149 GLU B N 1
ATOM 2511 C CA . GLU B 1 149 ? 10.328 47.312 25.703 1 73.38 149 GLU B CA 1
ATOM 2512 C C . GLU B 1 149 ? 11.57 48.188 25.828 1 73.38 149 GLU B C 1
ATOM 2514 O O . GLU B 1 149 ? 12.664 47.688 26.094 1 73.38 149 GLU B O 1
ATOM 2519 N N . GLU B 1 150 ? 11.727 49.125 24.953 1 54.19 150 GLU B N 1
ATOM 2520 C CA . GLU B 1 150 ? 12.766 50.125 25.047 1 54.19 150 GLU B CA 1
ATOM 2521 C C . GLU B 1 150 ? 13.023 50.531 26.5 1 54.19 150 GLU B C 1
ATOM 2523 O O . GLU B 1 150 ? 12.086 50.656 27.281 1 54.19 150 GLU B O 1
ATOM 2528 N N . VAL B 1 151 ? 14.258 50.344 27.031 1 47.22 151 VAL B N 1
ATOM 2529 C CA . VAL B 1 151 ? 14.906 51.094 28.078 1 47.22 151 VAL B CA 1
ATOM 2530 C C . VAL B 1 151 ? 14.562 52.594 27.922 1 47.22 151 VAL B C 1
ATOM 2532 O O . VAL B 1 151 ? 15.117 53.281 27.047 1 47.22 151 VAL B O 1
ATOM 2535 N N . ALA B 1 152 ? 13.578 53.125 27.656 1 41.38 152 ALA B N 1
ATOM 2536 C CA . ALA B 1 152 ? 13.375 54.562 27.75 1 41.38 152 ALA B CA 1
ATOM 2537 C C . ALA B 1 152 ? 13.711 55.094 29.141 1 41.38 152 ALA B C 1
ATOM 2539 O O . ALA B 1 152 ? 13.539 56.281 29.438 1 41.38 152 ALA B O 1
ATOM 2540 N N . GLU B 1 153 ? 14.305 54.5 30.156 1 33.09 153 GLU B N 1
ATOM 2541 C CA . GLU B 1 153 ? 14.945 55.438 31.078 1 33.09 153 GLU B CA 1
ATOM 2542 C C . GLU B 1 153 ? 16.188 56.062 30.438 1 33.09 153 GLU B C 1
ATOM 2544 O O . GLU B 1 153 ? 16.922 55.406 29.719 1 33.09 153 GLU B O 1
#

Secondary structure (DSSP, 8-state):
--TT-EEEESSSSS-------BSSHHHHHHHHHHHHHHHHHS-HHHHHT---HHHHS---SS-----EEEEEEEEEPPPP--HHHHHHHHHHHHHHHHGGGGTTTTTT--HHHHHHHHHHHHHHHHHTT-S---EEEEEEEEEEGGGTS----/--TT-EEEESSSSS----S--BSSHHHHHHHHHHHHHHHHHS-HHHHHT---HHHHS---SS-----EEEEEEEEEPPPP--HHHHHHHHHHHHHHHHGGGGTTTTTT--HHHHHHHHHHHHHHHHHTT-S---EEEEEEEEEEGGGTS----

Sequence (306 aa):
MKHGQWMLNGTDGERWGAFERFDTKEEAIIYGVELLTEYNSLDDDERRDYDLSDGLNMRPLDYENIYTFFVGQIEEVEFPTEVDTLLENIAQCVYDEVGECGEEYLNDVTQEHKEQLSDLIYEWAKQRDYLPACFKIEMVEEIDIRSFEEVAEMKHGQWMLNGTDGERWGAFERFDTKEEAIIYGVELLTEYNSLDDDERRDYDLSDGLNMRPLDYENIYTFFVGQIEEVEFPTEVDTLLENIAQCVYDEVGECGEEYLNDVTQEHKEQLSDLIYEWAKQRDYLPACFKIEMVEEIDIRSFEEVAE